Protein AF-A0A4V1BIR9-F1 (afdb_monomer_lite)

Secondary structure (DSSP, 8-state):
----PPPPPHHHHHHHHTT------PPPP---------------HHHHHHHHHHHHHHHHTTS-STT-HHHHIIIIIIHHHHHHHHTTSSS--EEEEES-SSS--SS-EEEEE-TTT-SSTTSSEEEEEEEETTTTEEEEEEEE--HHHHHHHHHHHHHHHHHHHHHHHHHHTTTS----B-SPP--S--SHHHHHHHHHEEEEEEEETT-GGGGGHHHHHHHHHHHHHHHH---

InterPro domains:
  IPR021961 Type IV methyl-directed restriction enzyme EcoKMcrB subunit, DNA-binding domain [PF12102] (55-232)

pLDDT: mean 86.64, std 20.66, range [27.34, 98.88]

Sequence (235 aa):
MVHRRAVPSRAEIQALRAGAAVRGLRARRDGGRAAGLTDAPILSPLAAALSLTARRYAFERQRPVTGSAFASFFRRDVAALARALTDRRPERLLVRASTGAPGWASIPWLACFAPHVTRSMRHGLYVVIFIDPVGERIVLSLQHGAADALTRHGATEGRRILRQTAAATRAALAGCGHGFSDAPIVLNSTAALPLGYEAGCALSRVWQADAPDLAGLEDALSRMLDLYRDLVGGG

Organism: NCBI:txid2560053

Foldseek 3Di:
DDPDDDQDDPVQLVCLVVQHFDDDDDDDDDDDDDDDPPPQDGADSLLLLLLNCLACVVVQLVDWPVPDPNQVCQFPVSQVVVCVLCVPPLFDWDWGWGLDPPGGDQKTKIWIDRVVQHDDLAAGWTWMWIHQNVQSKTKTFRFGRQNPLCVPPNQPVSLVVLLVQLVVLLVVCPPVPLPWDQDFDDSPDPDSRNSSRSSNGNTMDMDRSSDSCSSCVSVNSVSSVVSVCVVPPRD

Radius of gyration: 18.44 Å; chains: 1; bounding box: 56×42×43 Å

Structure (mmCIF, N/CA/C/O backbone):
data_AF-A0A4V1BIR9-F1
#
_entry.id   AF-A0A4V1BIR9-F1
#
loop_
_atom_site.group_PDB
_atom_site.id
_atom_site.type_symbol
_atom_site.label_atom_id
_atom_site.label_alt_id
_atom_site.label_comp_id
_atom_site.label_asym_id
_atom_site.label_entity_id
_atom_site.label_seq_id
_atom_site.pdbx_PDB_ins_code
_atom_site.Cartn_x
_atom_site.Cartn_y
_atom_site.Cartn_z
_atom_site.occupancy
_atom_site.B_iso_or_equiv
_atom_site.auth_seq_id
_atom_site.auth_comp_id
_atom_site.auth_asym_id
_atom_site.auth_atom_id
_atom_site.pdbx_PDB_model_num
ATOM 1 N N . MET A 1 1 ? -16.172 25.910 16.709 1.00 33.47 1 MET A N 1
ATOM 2 C CA . MET A 1 1 ? -17.107 24.801 16.998 1.00 33.47 1 MET A CA 1
ATOM 3 C C . MET A 1 1 ? -16.917 23.747 15.912 1.00 33.47 1 MET A C 1
ATOM 5 O O . MET A 1 1 ? -17.351 23.952 14.789 1.00 33.47 1 MET A O 1
ATOM 9 N N . VAL A 1 2 ? -16.135 22.698 16.184 1.00 31.12 2 VAL A N 1
ATOM 10 C CA . VAL A 1 2 ? -15.813 21.663 15.186 1.00 31.12 2 VAL A CA 1
ATOM 11 C C . VAL A 1 2 ? -17.056 20.799 14.994 1.00 31.12 2 VAL A C 1
ATOM 13 O O . VAL A 1 2 ? -17.426 20.045 15.893 1.00 31.12 2 VAL A O 1
ATOM 16 N N . HIS A 1 3 ? -17.728 20.933 13.851 1.00 27.34 3 HIS A N 1
ATOM 17 C CA . HIS A 1 3 ? -18.829 20.051 13.477 1.00 27.34 3 HIS A CA 1
ATOM 18 C C . HIS A 1 3 ? -18.298 18.615 13.362 1.00 27.34 3 HIS A C 1
ATOM 20 O O . HIS A 1 3 ? -17.716 18.231 12.350 1.00 27.34 3 HIS A O 1
ATOM 26 N N . ARG A 1 4 ? -18.476 17.807 14.416 1.00 39.88 4 ARG A N 1
ATOM 27 C CA . ARG A 1 4 ? -18.277 16.354 14.353 1.00 39.88 4 ARG A CA 1
ATOM 28 C C . ARG A 1 4 ? -19.242 15.801 13.301 1.00 39.88 4 ARG A C 1
ATOM 30 O O . ARG A 1 4 ? -20.445 15.735 13.547 1.00 39.88 4 ARG A O 1
ATOM 37 N N . ARG A 1 5 ? -18.716 15.419 12.131 1.00 34.81 5 ARG A N 1
ATOM 38 C CA . ARG A 1 5 ? -19.455 14.638 11.126 1.00 34.81 5 ARG A CA 1
ATOM 39 C C . ARG A 1 5 ? -19.985 13.365 11.798 1.00 34.81 5 ARG A C 1
ATOM 41 O O . ARG A 1 5 ? -19.260 12.694 12.533 1.00 34.81 5 ARG A O 1
ATOM 48 N N . ALA A 1 6 ? -21.265 13.076 11.576 1.00 37.97 6 ALA A N 1
ATOM 49 C CA . ALA A 1 6 ? -21.943 11.932 12.167 1.00 37.97 6 ALA A CA 1
ATOM 50 C C . ALA A 1 6 ? -21.274 10.617 11.739 1.00 37.97 6 ALA A C 1
ATOM 52 O O . ALA A 1 6 ? -20.921 10.413 10.579 1.00 37.97 6 ALA A O 1
ATOM 53 N N . VAL A 1 7 ? -21.099 9.740 12.720 1.00 42.78 7 VAL A N 1
ATOM 54 C CA . VAL A 1 7 ? -20.543 8.399 12.574 1.00 42.78 7 VAL A CA 1
ATOM 55 C C . VAL A 1 7 ? -21.489 7.527 11.732 1.00 42.78 7 VAL A C 1
ATOM 57 O O . VAL A 1 7 ? -22.654 7.409 12.110 1.00 42.78 7 VAL A O 1
ATOM 60 N N . PRO A 1 8 ? -21.004 6.857 10.667 1.00 44.00 8 PRO A N 1
ATOM 61 C CA . PRO A 1 8 ? -21.750 5.795 10.013 1.00 44.00 8 PRO A CA 1
ATOM 62 C C . PRO A 1 8 ? -22.113 4.691 11.017 1.00 44.00 8 PRO A C 1
ATOM 64 O O . PRO A 1 8 ? -21.258 4.174 11.747 1.00 44.00 8 PRO A O 1
ATOM 67 N N . SER A 1 9 ? -23.394 4.361 11.065 1.00 50.91 9 SER A N 1
ATOM 68 C CA . SER A 1 9 ? -24.026 3.379 11.933 1.00 50.91 9 SER A CA 1
ATOM 69 C C . SER A 1 9 ? -23.622 1.937 11.586 1.00 50.91 9 SER A C 1
ATOM 71 O O . SER A 1 9 ? -23.190 1.616 10.480 1.00 50.91 9 SER A O 1
ATOM 73 N N . ARG A 1 10 ? -23.822 1.015 12.536 1.00 50.72 10 ARG A N 1
ATOM 74 C CA . ARG A 1 10 ? -23.626 -0.439 12.356 1.00 50.72 10 ARG A CA 1
ATOM 75 C C . ARG A 1 10 ? -24.386 -1.003 11.139 1.00 50.72 10 ARG A C 1
ATOM 77 O O . ARG A 1 10 ? -23.933 -1.985 10.556 1.00 50.72 10 ARG A O 1
ATOM 84 N N . ALA A 1 11 ? -25.486 -0.358 10.745 1.00 48.28 11 ALA A N 1
ATOM 85 C CA . ALA A 1 11 ? -26.286 -0.716 9.578 1.00 48.28 11 ALA A CA 1
ATOM 86 C C . ALA A 1 11 ? -25.542 -0.480 8.249 1.00 48.28 11 ALA A C 1
ATOM 88 O O . ALA A 1 11 ? -25.674 -1.283 7.333 1.00 48.28 11 ALA A O 1
ATOM 89 N N . GLU A 1 12 ? -24.694 0.548 8.149 1.00 50.66 12 GLU A N 1
ATOM 90 C CA . GLU A 1 12 ? -23.907 0.816 6.931 1.00 50.66 12 GLU A CA 1
ATOM 91 C C . GLU A 1 12 ? -22.791 -0.221 6.733 1.00 50.66 12 GLU A C 1
ATOM 93 O O . GLU A 1 12 ? -22.533 -0.654 5.611 1.00 50.66 12 GLU A O 1
ATOM 98 N N . ILE A 1 13 ? -22.189 -0.709 7.825 1.00 49.97 13 ILE A N 1
ATOM 99 C CA . ILE A 1 13 ? -21.237 -1.836 7.782 1.00 49.97 13 ILE A CA 1
ATOM 100 C C . ILE A 1 13 ? -21.944 -3.121 7.320 1.00 49.97 13 ILE A C 1
ATOM 102 O O . ILE A 1 13 ? -21.376 -3.911 6.568 1.00 49.97 13 ILE A O 1
ATOM 106 N N . GLN A 1 14 ? -23.187 -3.340 7.755 1.00 50.12 14 GLN A N 1
ATOM 107 C CA . GLN A 1 14 ? -23.985 -4.496 7.340 1.00 50.12 14 GLN A CA 1
ATOM 108 C C . GLN A 1 14 ? -24.446 -4.399 5.878 1.00 50.12 14 GLN A C 1
ATOM 110 O O . GLN A 1 14 ? -24.426 -5.409 5.182 1.00 50.12 14 GLN A O 1
ATOM 115 N N . ALA A 1 15 ? -24.782 -3.204 5.385 1.00 50.44 15 ALA A N 1
ATOM 116 C CA . ALA A 1 15 ? -25.167 -2.987 3.990 1.00 50.44 15 ALA A CA 1
ATOM 117 C C . ALA A 1 15 ? -24.024 -3.310 3.010 1.00 50.44 15 ALA A C 1
ATOM 119 O O . ALA A 1 15 ? -24.249 -3.989 2.009 1.00 50.44 15 ALA A O 1
ATOM 120 N N . LEU A 1 16 ? -22.787 -2.916 3.344 1.00 50.38 16 LEU A N 1
ATOM 121 C CA . LEU A 1 16 ? -21.591 -3.269 2.566 1.00 50.38 16 LEU A CA 1
ATOM 122 C C . LEU A 1 16 ? -21.330 -4.783 2.541 1.00 50.38 16 LEU A C 1
ATOM 124 O O . LEU A 1 16 ? -20.911 -5.317 1.518 1.00 50.38 16 LEU A O 1
ATOM 128 N N . ARG A 1 17 ? -21.614 -5.492 3.641 1.00 48.06 17 ARG A N 1
ATOM 129 C CA . ARG A 1 17 ? -21.506 -6.962 3.705 1.00 48.06 17 ARG A CA 1
ATOM 130 C C . ARG A 1 17 ? -22.550 -7.686 2.857 1.00 48.06 17 ARG A C 1
ATOM 132 O O . ARG A 1 17 ? -22.290 -8.798 2.418 1.00 48.06 17 ARG A O 1
ATOM 139 N N . ALA A 1 18 ? -23.712 -7.074 2.644 1.00 41.38 18 ALA A N 1
ATOM 140 C CA . ALA A 1 18 ? -24.818 -7.661 1.893 1.00 41.38 18 ALA A CA 1
ATOM 141 C C . ALA A 1 18 ? -24.747 -7.400 0.375 1.00 41.38 18 ALA A C 1
ATOM 143 O O . ALA A 1 18 ? -25.639 -7.830 -0.349 1.00 41.38 18 ALA A O 1
ATOM 144 N N . GLY A 1 19 ? -23.729 -6.677 -0.115 1.00 35.75 19 GLY A N 1
ATOM 145 C CA . GLY A 1 19 ? -23.620 -6.317 -1.535 1.00 35.75 19 GLY A CA 1
ATOM 146 C C . GLY A 1 19 ? -24.683 -5.315 -2.008 1.00 35.75 19 GLY A C 1
ATOM 147 O O . GLY A 1 19 ? -24.906 -5.178 -3.208 1.00 35.75 19 GLY A O 1
ATOM 148 N N . ALA A 1 20 ? -25.351 -4.614 -1.088 1.00 41.34 20 ALA A N 1
ATOM 149 C CA . ALA A 1 20 ? -26.364 -3.622 -1.431 1.00 41.34 20 ALA A CA 1
ATOM 150 C C . ALA A 1 20 ? -25.713 -2.303 -1.887 1.00 41.34 20 ALA A C 1
ATOM 152 O O . ALA A 1 20 ? -24.731 -1.850 -1.295 1.00 41.34 20 ALA A O 1
ATOM 153 N N . ALA A 1 21 ? -26.286 -1.657 -2.909 1.00 39.41 21 ALA A N 1
ATOM 154 C CA . ALA A 1 21 ? -25.848 -0.341 -3.372 1.00 39.41 21 ALA A CA 1
ATOM 155 C C . ALA A 1 21 ? -25.889 0.681 -2.220 1.00 39.41 21 ALA A C 1
ATOM 157 O O . ALA A 1 21 ? -26.956 1.010 -1.696 1.00 39.41 21 ALA A O 1
ATOM 158 N N . VAL A 1 22 ? -24.725 1.199 -1.822 1.00 48.03 22 VAL A N 1
ATOM 159 C CA . VAL A 1 22 ? -24.625 2.230 -0.783 1.00 48.03 22 VAL A CA 1
ATOM 160 C C . VAL A 1 22 ? -25.001 3.575 -1.403 1.00 48.03 22 VAL A C 1
ATOM 162 O O . VAL A 1 22 ? -24.188 4.219 -2.063 1.00 48.03 22 VAL A O 1
ATOM 165 N N . ARG A 1 23 ? -26.255 4.009 -1.219 1.00 42.97 23 ARG A N 1
ATOM 166 C CA . ARG A 1 23 ? -26.675 5.374 -1.577 1.00 42.97 23 ARG A CA 1
ATOM 167 C C . ARG A 1 23 ? -26.002 6.382 -0.640 1.00 42.97 23 ARG A C 1
ATOM 169 O O . ARG A 1 23 ? -25.949 6.168 0.566 1.00 42.97 23 ARG A O 1
ATOM 176 N N . GLY A 1 24 ? -25.489 7.459 -1.236 1.00 46.69 24 GLY A N 1
ATOM 177 C CA . GLY A 1 24 ? -24.509 8.373 -0.652 1.00 46.69 24 GLY A CA 1
ATOM 178 C C . GLY A 1 24 ? -24.840 8.966 0.720 1.00 46.69 24 GLY A C 1
ATOM 179 O O . GLY A 1 24 ? -25.998 9.109 1.117 1.00 46.69 24 GLY A O 1
ATOM 180 N N . LEU A 1 25 ? -23.770 9.367 1.414 1.00 44.38 25 LEU A N 1
ATOM 181 C CA . LEU A 1 25 ? -23.817 10.118 2.664 1.00 44.38 25 LEU A CA 1
ATOM 182 C C . LEU A 1 25 ? -24.607 11.416 2.467 1.00 44.38 25 LEU A C 1
ATOM 184 O O . LEU A 1 25 ? -24.095 12.384 1.909 1.00 44.38 25 LEU A O 1
ATOM 188 N N . ARG A 1 26 ? -25.850 11.459 2.949 1.00 39.69 26 ARG A N 1
ATOM 189 C CA . ARG A 1 26 ? -26.615 12.705 3.038 1.00 39.69 26 ARG A CA 1
ATOM 190 C C . ARG A 1 26 ? -26.474 13.303 4.431 1.00 39.69 26 ARG A C 1
ATOM 192 O O . ARG A 1 26 ? -26.867 12.691 5.421 1.00 39.69 26 ARG A O 1
ATOM 199 N N . ALA A 1 27 ? -25.969 14.533 4.486 1.00 37.19 27 ALA A N 1
ATOM 200 C CA . ALA A 1 27 ? -26.255 15.441 5.589 1.00 37.19 27 ALA A CA 1
ATOM 201 C C . ALA A 1 27 ? -27.775 15.690 5.647 1.00 37.19 27 ALA A C 1
ATOM 203 O O . ALA A 1 27 ? -28.445 15.738 4.610 1.00 37.19 27 ALA A O 1
ATOM 204 N N . ARG A 1 28 ? -28.340 15.791 6.855 1.00 36.31 28 ARG A N 1
ATOM 205 C CA . ARG A 1 28 ? -29.765 16.102 7.027 1.00 36.31 28 ARG A CA 1
ATOM 206 C C . ARG A 1 28 ? -30.088 17.505 6.489 1.00 36.31 28 ARG A C 1
ATOM 208 O O . ARG A 1 28 ? -29.257 18.401 6.534 1.00 36.31 28 ARG A O 1
ATOM 215 N N . ARG A 1 29 ? -31.316 17.5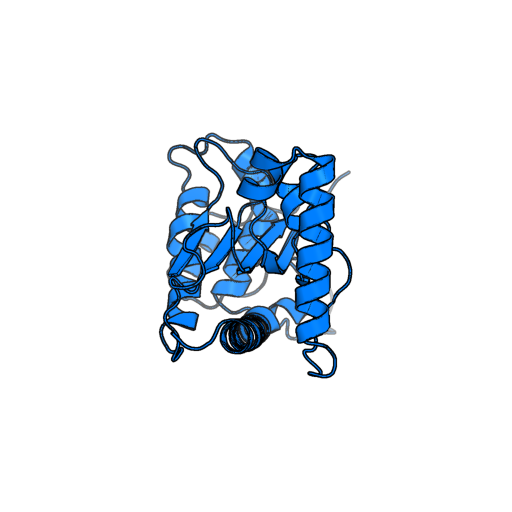89 5.967 1.00 47.84 29 ARG A N 1
ATOM 216 C CA . ARG A 1 29 ? -31.981 18.659 5.209 1.00 47.84 29 ARG A CA 1
ATOM 217 C C . ARG A 1 29 ? -32.027 20.006 5.931 1.00 47.84 29 ARG A C 1
ATOM 219 O O . ARG A 1 29 ? -32.396 20.011 7.095 1.00 47.84 29 ARG A O 1
ATOM 226 N N . ASP A 1 30 ? -31.893 21.076 5.151 1.00 37.31 30 ASP A N 1
ATOM 227 C CA . ASP A 1 30 ? -32.749 22.262 5.246 1.00 37.31 30 ASP A CA 1
ATOM 228 C C . ASP A 1 30 ? -33.252 22.625 3.842 1.00 37.31 30 ASP A C 1
ATOM 230 O O . ASP A 1 30 ? -32.584 22.378 2.835 1.00 37.31 30 ASP A O 1
ATOM 234 N N . GLY A 1 31 ? -34.507 23.067 3.773 1.00 43.94 31 GLY A N 1
ATOM 235 C CA . GLY A 1 31 ? -35.264 23.245 2.539 1.00 43.94 31 GLY A CA 1
ATOM 236 C C . GLY A 1 31 ? -34.743 24.381 1.659 1.00 43.94 31 GLY A C 1
ATOM 237 O O . GLY A 1 31 ? -34.452 25.472 2.132 1.00 43.94 31 GLY A O 1
ATOM 238 N N . GLY A 1 32 ? -34.692 24.129 0.353 1.00 33.75 32 GLY A N 1
ATOM 239 C CA . GLY A 1 32 ? -34.374 25.132 -0.658 1.00 33.75 32 GLY A CA 1
ATOM 240 C C . GLY A 1 32 ? -34.105 24.470 -2.005 1.00 33.75 32 GLY A C 1
ATOM 241 O O . GLY A 1 32 ? -33.167 23.696 -2.125 1.00 33.75 32 GLY A O 1
ATOM 242 N N . ARG A 1 33 ? -34.997 24.726 -2.970 1.00 35.09 33 ARG A N 1
ATOM 243 C CA . ARG A 1 33 ? -34.955 24.429 -4.418 1.00 35.09 33 ARG A CA 1
ATOM 244 C C . ARG A 1 33 ? -33.771 23.600 -4.954 1.00 35.09 33 ARG A C 1
ATOM 246 O O . ARG A 1 33 ? -32.625 24.031 -4.949 1.00 35.09 33 ARG A O 1
ATOM 253 N N . ALA A 1 34 ? -34.114 22.460 -5.555 1.00 41.66 34 ALA A N 1
ATOM 254 C CA . ALA A 1 34 ? -33.218 21.614 -6.331 1.00 41.66 34 ALA A CA 1
ATOM 255 C C . ALA A 1 34 ? -32.626 22.364 -7.540 1.00 41.66 34 ALA A C 1
ATOM 257 O O . ALA A 1 34 ? -33.309 22.592 -8.536 1.00 41.66 34 ALA A O 1
ATOM 258 N N . ALA A 1 35 ? -31.341 22.691 -7.451 1.00 38.25 35 ALA A N 1
ATOM 259 C CA . ALA A 1 35 ? -30.470 22.967 -8.583 1.00 38.25 35 ALA A CA 1
ATOM 260 C C . ALA A 1 35 ? -29.166 22.193 -8.340 1.00 38.25 35 ALA A C 1
ATOM 262 O O . ALA A 1 35 ? -28.459 22.462 -7.373 1.00 38.25 35 ALA A O 1
ATOM 263 N N . GLY A 1 36 ? -28.895 21.190 -9.181 1.00 39.59 36 GLY A N 1
ATOM 264 C CA . GLY A 1 36 ? -27.664 20.393 -9.141 1.00 39.59 36 GLY A CA 1
ATOM 265 C C . GLY A 1 36 ? -27.776 19.060 -8.395 1.00 39.59 36 GLY A C 1
ATOM 266 O O . GLY A 1 36 ? -27.132 18.863 -7.369 1.00 39.59 36 GLY A O 1
ATOM 267 N N . LEU A 1 37 ? -28.546 18.105 -8.929 1.00 41.16 37 LEU A N 1
ATOM 268 C CA . LEU A 1 37 ? -28.267 16.684 -8.689 1.00 41.16 37 LEU A CA 1
ATOM 269 C C . LEU A 1 37 ? -27.034 16.323 -9.525 1.00 41.16 37 LEU A C 1
ATOM 271 O O . LEU A 1 37 ? -27.153 15.808 -10.630 1.00 41.16 37 LEU A O 1
ATOM 275 N N . THR A 1 38 ? -25.843 16.670 -9.046 1.00 46.19 38 THR A N 1
ATOM 276 C CA . THR A 1 38 ? -24.619 16.051 -9.548 1.00 46.19 38 THR A CA 1
ATOM 277 C C . THR A 1 38 ? -24.663 14.581 -9.138 1.00 46.19 38 THR A C 1
ATOM 279 O O . THR A 1 38 ? -24.691 14.268 -7.946 1.00 46.19 38 THR A O 1
ATOM 282 N N . ASP A 1 39 ? -24.733 13.679 -10.119 1.00 52.31 39 ASP A N 1
ATOM 283 C CA . ASP A 1 39 ? -24.634 12.234 -9.909 1.00 52.31 39 ASP A CA 1
ATOM 284 C C . ASP A 1 39 ? -23.277 11.922 -9.272 1.00 52.31 39 ASP A C 1
ATOM 286 O O . ASP A 1 39 ? -22.247 11.840 -9.942 1.00 52.31 39 ASP A O 1
ATOM 290 N N . ALA A 1 40 ? -23.253 11.800 -7.944 1.00 57.75 40 ALA A N 1
ATOM 291 C CA . ALA A 1 40 ? -22.070 11.327 -7.248 1.00 57.75 40 ALA A CA 1
ATOM 292 C C . ALA A 1 40 ? -21.778 9.898 -7.738 1.00 57.75 40 ALA A C 1
ATOM 294 O O . ALA A 1 40 ? -22.681 9.054 -7.694 1.00 57.75 40 ALA A O 1
ATOM 295 N N . PRO A 1 41 ? -20.552 9.608 -8.204 1.00 66.12 41 PRO A N 1
ATOM 296 C CA . PRO A 1 41 ? -20.235 8.303 -8.757 1.00 66.12 41 PRO A CA 1
ATOM 297 C C . PRO A 1 41 ? -20.454 7.211 -7.704 1.00 66.12 41 PRO A C 1
ATOM 299 O O . PRO A 1 41 ? -20.076 7.352 -6.537 1.00 66.12 41 PRO A O 1
ATOM 302 N N . ILE A 1 42 ? -21.097 6.118 -8.117 1.00 81.62 42 ILE A N 1
ATOM 303 C CA . ILE A 1 42 ? -21.344 4.966 -7.250 1.00 81.62 42 ILE A CA 1
ATOM 304 C C . ILE A 1 42 ? -20.006 4.258 -7.037 1.00 81.62 42 ILE A C 1
ATOM 306 O O . ILE A 1 42 ? -19.424 3.718 -7.975 1.00 81.62 42 ILE A O 1
ATOM 310 N N . LEU A 1 43 ? -19.512 4.270 -5.798 1.00 89.31 43 LEU A N 1
ATOM 311 C CA . LEU A 1 43 ? -18.295 3.549 -5.439 1.00 89.31 43 LEU A CA 1
ATOM 312 C C . LEU A 1 43 ? -18.523 2.039 -5.540 1.00 89.31 43 LEU A C 1
ATOM 314 O O . LEU A 1 43 ? -19.561 1.526 -5.110 1.00 89.31 43 LEU A O 1
ATOM 318 N N . SER A 1 44 ? -17.512 1.323 -6.029 1.00 93.38 44 SER A N 1
ATOM 319 C CA . SER A 1 44 ? -17.476 -0.132 -5.925 1.00 93.38 44 SER A CA 1
ATOM 320 C C . SER A 1 44 ? -17.474 -0.580 -4.453 1.00 93.38 44 SER A C 1
ATOM 322 O O . SER A 1 44 ? -17.106 0.203 -3.564 1.00 93.38 44 SER A O 1
ATOM 324 N N . PRO A 1 45 ? -17.823 -1.845 -4.151 1.00 95.25 45 PRO A N 1
ATOM 325 C CA . PRO A 1 45 ? -17.767 -2.354 -2.784 1.00 95.25 45 PRO A CA 1
ATOM 326 C C . PRO A 1 45 ? -16.385 -2.202 -2.131 1.00 95.25 45 PRO A C 1
ATOM 328 O O . PRO A 1 45 ? -16.306 -1.808 -0.965 1.00 95.25 45 PRO A O 1
ATOM 331 N N . LEU A 1 46 ? -15.290 -2.458 -2.866 1.00 96.62 46 LEU A N 1
ATOM 332 C CA . LEU A 1 46 ? -13.933 -2.292 -2.337 1.00 96.62 46 LEU A CA 1
ATOM 333 C C . LEU A 1 46 ? -13.620 -0.817 -2.066 1.00 96.62 46 LEU A C 1
ATOM 335 O O . LEU A 1 46 ? -13.163 -0.482 -0.972 1.00 96.62 46 LEU A O 1
ATOM 339 N N . ALA A 1 47 ? -13.903 0.070 -3.023 1.00 97.12 47 ALA A N 1
ATOM 340 C CA . ALA A 1 47 ? -13.669 1.504 -2.875 1.00 97.12 47 ALA A CA 1
ATOM 341 C C . ALA A 1 47 ? -14.457 2.089 -1.688 1.00 97.12 47 ALA A C 1
ATOM 343 O O . ALA A 1 47 ? -13.897 2.806 -0.853 1.00 97.12 47 ALA A O 1
ATOM 344 N N . ALA A 1 48 ? -15.730 1.714 -1.543 1.00 96.31 48 ALA A N 1
ATOM 345 C CA . ALA A 1 48 ? -16.568 2.123 -0.421 1.00 96.31 48 ALA A CA 1
ATOM 346 C C . ALA A 1 48 ? -16.028 1.609 0.928 1.00 96.31 48 ALA A C 1
ATOM 348 O O . ALA A 1 48 ? -15.999 2.349 1.915 1.00 96.31 48 ALA A O 1
ATOM 349 N N . ALA A 1 49 ? -15.546 0.364 0.976 1.00 97.88 49 ALA A N 1
ATOM 350 C CA . ALA A 1 49 ? -14.971 -0.229 2.179 1.00 97.88 49 ALA A CA 1
ATOM 351 C C . ALA A 1 49 ? -13.634 0.417 2.594 1.00 97.88 49 ALA A C 1
ATOM 353 O O . ALA A 1 49 ? -13.387 0.633 3.786 1.00 97.88 49 ALA A O 1
ATOM 354 N N . LEU A 1 50 ? -12.786 0.778 1.627 1.00 98.31 50 LEU A N 1
ATOM 355 C CA . LEU A 1 50 ? -11.541 1.510 1.869 1.00 98.31 50 LEU A CA 1
ATOM 356 C C . LEU A 1 50 ? -11.824 2.946 2.335 1.00 98.31 50 LEU A C 1
ATOM 358 O O . LEU A 1 50 ? -11.238 3.382 3.325 1.00 98.31 50 LEU A O 1
ATOM 362 N N . SER A 1 51 ? -12.788 3.637 1.711 1.00 97.88 51 SER A N 1
ATOM 363 C CA . SER A 1 51 ? -13.261 4.964 2.144 1.00 97.88 51 SER A CA 1
ATOM 364 C C . SER A 1 51 ? -13.787 4.946 3.578 1.00 97.88 51 SER A C 1
ATOM 366 O O . SER A 1 51 ? -13.441 5.799 4.401 1.00 97.88 51 SER A O 1
ATOM 368 N N . LEU A 1 52 ? -14.612 3.951 3.914 1.00 97.25 52 LEU A N 1
ATOM 369 C CA . LEU A 1 52 ? -15.090 3.762 5.279 1.00 97.25 52 LEU A CA 1
ATOM 370 C C . LEU A 1 52 ? -13.921 3.527 6.238 1.00 97.25 52 LEU A C 1
ATOM 372 O O . LEU A 1 52 ? -13.912 4.076 7.339 1.00 97.25 52 LEU A O 1
ATOM 376 N N . THR A 1 53 ? -12.934 2.732 5.822 1.00 98.00 53 THR A N 1
ATOM 377 C CA . THR A 1 53 ? -11.772 2.445 6.659 1.00 98.00 53 THR A CA 1
ATOM 378 C C . THR A 1 53 ? -10.989 3.721 6.955 1.00 98.00 53 THR A C 1
ATOM 380 O O . THR A 1 53 ? -10.781 4.028 8.127 1.00 98.00 53 THR A O 1
ATOM 383 N N . ALA A 1 54 ? -10.626 4.498 5.931 1.00 98.19 54 ALA A N 1
ATOM 384 C CA . ALA A 1 54 ? -9.878 5.747 6.076 1.00 98.19 54 ALA A CA 1
ATOM 385 C C . ALA A 1 54 ? -10.531 6.730 7.055 1.00 98.19 54 ALA A C 1
ATOM 387 O O . ALA A 1 54 ? -9.861 7.229 7.956 1.00 98.19 54 ALA A O 1
ATOM 388 N N . ARG A 1 55 ? -11.853 6.908 6.967 1.00 97.31 55 ARG A N 1
ATOM 389 C CA . ARG A 1 55 ? -12.605 7.853 7.812 1.00 97.31 55 ARG A CA 1
ATOM 390 C C . ARG A 1 55 ? -12.854 7.376 9.242 1.00 97.31 55 ARG A C 1
ATOM 392 O O . ARG A 1 55 ? -13.190 8.165 10.121 1.00 97.31 55 ARG A O 1
ATOM 399 N N . ARG A 1 56 ? -12.780 6.067 9.500 1.00 96.62 56 ARG A N 1
ATOM 400 C CA . ARG A 1 56 ? -13.166 5.489 10.805 1.00 96.62 56 ARG A CA 1
ATOM 401 C C . ARG A 1 56 ? -11.988 4.960 11.599 1.00 96.62 56 ARG A C 1
ATOM 403 O O . ARG A 1 56 ? -12.076 4.893 12.823 1.00 96.62 56 ARG A O 1
ATOM 410 N N . TYR A 1 57 ? -10.879 4.630 10.946 1.00 97.69 57 TYR A N 1
ATOM 411 C CA . TYR A 1 57 ? -9.758 3.956 11.589 1.00 97.69 57 TYR A CA 1
ATOM 412 C C . TYR A 1 57 ? -9.170 4.752 12.761 1.00 97.69 57 TYR A C 1
ATOM 414 O O . TYR A 1 57 ? -8.911 4.174 13.815 1.00 97.69 57 TYR A O 1
ATOM 422 N N . ALA A 1 58 ? -9.023 6.076 12.632 1.00 96.81 58 ALA A N 1
ATOM 423 C CA . ALA A 1 58 ? -8.504 6.929 13.706 1.00 96.81 58 ALA A CA 1
ATOM 424 C C . ALA A 1 58 ? -9.374 6.910 14.978 1.00 96.81 58 ALA A C 1
ATOM 426 O O . ALA A 1 58 ? -8.850 7.040 16.086 1.00 96.81 58 ALA A O 1
ATOM 427 N N . PHE A 1 59 ? -10.686 6.717 14.827 1.00 96.69 59 PHE A N 1
ATOM 428 C CA . PHE A 1 59 ? -11.625 6.572 15.936 1.00 96.69 59 PHE A CA 1
ATOM 429 C C . PHE A 1 59 ? -11.634 5.141 16.487 1.00 96.69 59 PHE A C 1
ATOM 431 O O . PHE A 1 59 ? -11.530 4.938 17.693 1.00 96.69 59 PHE A O 1
ATOM 438 N N . GLU A 1 60 ? -11.709 4.136 15.613 1.00 97.25 60 GLU A N 1
ATOM 439 C CA . GLU A 1 60 ? -11.787 2.730 16.026 1.00 97.25 60 GLU A CA 1
ATOM 440 C C . GLU A 1 60 ? -10.501 2.254 16.721 1.00 97.25 60 GLU A C 1
ATOM 442 O O . GLU A 1 60 ? -10.570 1.463 17.663 1.00 97.25 60 GLU A O 1
ATOM 447 N N . ARG A 1 61 ? -9.334 2.797 16.343 1.00 95.88 61 ARG A N 1
ATOM 448 C CA . ARG A 1 61 ? -8.045 2.447 16.963 1.00 95.88 61 ARG A CA 1
ATOM 449 C C . ARG A 1 61 ? -7.854 2.961 18.395 1.00 95.88 61 ARG A C 1
ATOM 451 O O . ARG A 1 61 ? -6.868 2.604 19.030 1.00 95.88 61 ARG A O 1
ATOM 458 N N . GLN A 1 62 ? -8.766 3.795 18.902 1.00 95.44 62 GLN A N 1
ATOM 459 C CA . GLN A 1 62 ? -8.768 4.250 20.303 1.00 95.44 62 GLN A CA 1
ATOM 460 C C . GLN A 1 62 ? -9.314 3.178 21.259 1.00 95.44 62 GLN A C 1
ATOM 462 O O . GLN A 1 62 ? -9.247 3.332 22.475 1.00 95.44 62 GLN A O 1
ATOM 467 N N . ARG A 1 63 ? -9.868 2.090 20.715 1.00 94.56 63 ARG A N 1
ATOM 468 C CA . ARG A 1 63 ? -10.420 0.954 21.458 1.00 94.56 63 ARG A CA 1
ATOM 469 C C . ARG A 1 63 ? -9.493 -0.261 21.349 1.00 94.56 63 ARG A C 1
ATOM 471 O O . ARG A 1 63 ? -8.696 -0.329 20.410 1.00 94.56 63 ARG A O 1
ATOM 478 N N . PRO A 1 64 ? -9.615 -1.262 22.239 1.00 94.88 64 PRO A N 1
ATOM 479 C CA . PRO A 1 64 ? -8.878 -2.514 22.102 1.00 94.88 64 PRO A CA 1
ATOM 480 C C . PRO A 1 64 ? -9.078 -3.161 20.723 1.00 94.88 64 PRO A C 1
ATOM 482 O O . PRO A 1 64 ? -10.192 -3.223 20.203 1.00 94.88 64 PRO A O 1
ATOM 485 N N . VAL A 1 65 ? -7.989 -3.649 20.120 1.00 94.38 65 VAL A N 1
ATOM 486 C CA . VAL A 1 65 ? -8.055 -4.359 18.828 1.00 94.38 65 VAL A CA 1
ATOM 487 C C . VAL A 1 65 ? -8.642 -5.766 18.982 1.00 94.38 65 VAL A C 1
ATOM 489 O O . VAL A 1 65 ? -9.296 -6.272 18.068 1.00 94.38 65 VAL A O 1
ATOM 492 N N . THR A 1 66 ? -8.436 -6.397 20.141 1.00 93.50 66 THR A N 1
ATOM 493 C CA . THR A 1 66 ? -8.968 -7.723 20.468 1.00 93.50 66 THR A CA 1
ATOM 494 C C . THR A 1 66 ? -10.492 -7.702 20.424 1.00 93.50 66 THR A C 1
ATOM 496 O O . THR A 1 66 ? -11.124 -6.869 21.064 1.00 93.50 66 THR A O 1
ATOM 499 N N . GLY A 1 67 ? -11.089 -8.598 19.636 1.00 91.50 67 GLY A N 1
ATOM 500 C CA . GLY A 1 67 ? -12.543 -8.653 19.451 1.00 91.50 67 GLY A CA 1
ATOM 501 C C . GLY A 1 67 ? -13.134 -7.507 18.615 1.00 91.50 67 GLY A C 1
ATOM 502 O O . GLY A 1 67 ? -14.352 -7.441 18.461 1.00 91.50 67 GLY A O 1
ATOM 503 N N . SER A 1 68 ? -12.318 -6.615 18.038 1.00 95.50 68 SER A N 1
ATOM 504 C CA . SER A 1 68 ? -12.830 -5.503 17.232 1.00 95.50 68 SER A CA 1
ATOM 505 C C . SER A 1 68 ? -13.499 -6.001 15.946 1.00 95.50 68 SER A C 1
ATOM 507 O O . SER A 1 68 ? -12.866 -6.592 15.059 1.00 95.50 68 SER A O 1
ATOM 509 N N . ALA A 1 69 ? -14.794 -5.702 15.811 1.00 96.06 69 ALA A N 1
ATOM 510 C CA . ALA A 1 69 ? -15.556 -5.970 14.595 1.00 96.06 69 ALA A CA 1
ATOM 511 C C . ALA A 1 69 ? -14.996 -5.197 13.391 1.00 96.06 69 ALA A C 1
ATOM 513 O O . ALA A 1 69 ? -14.983 -5.724 12.282 1.00 96.06 69 ALA A O 1
ATOM 514 N N . PHE A 1 70 ? -14.483 -3.983 13.615 1.00 96.25 70 PHE A N 1
ATOM 515 C CA . PHE A 1 70 ? -13.880 -3.156 12.573 1.00 96.25 70 PHE A CA 1
ATOM 516 C C . PHE A 1 70 ? -12.531 -3.715 12.102 1.00 96.25 70 PHE A C 1
ATOM 518 O O . PHE A 1 70 ? -12.290 -3.816 10.900 1.00 96.25 70 PHE A O 1
ATOM 525 N N . ALA A 1 71 ? -11.678 -4.171 13.030 1.00 96.56 71 ALA A N 1
ATOM 526 C CA . ALA A 1 71 ? -10.446 -4.871 12.661 1.00 96.56 71 ALA A CA 1
ATOM 527 C C . ALA A 1 71 ? -10.750 -6.143 11.856 1.00 96.56 71 ALA A C 1
ATOM 529 O O . ALA A 1 71 ? -10.090 -6.418 10.856 1.00 96.56 71 ALA A O 1
ATOM 530 N N . SER A 1 72 ? -11.763 -6.905 12.277 1.00 96.25 72 SER A N 1
ATOM 531 C CA . SER A 1 72 ? -12.187 -8.129 11.589 1.00 96.25 72 SER A CA 1
ATOM 532 C C . SER A 1 72 ? -12.738 -7.840 10.194 1.00 96.25 72 SER A C 1
ATOM 534 O O . SER A 1 72 ? -12.360 -8.529 9.251 1.00 96.25 72 SER A O 1
ATOM 536 N N . PHE A 1 73 ? -13.558 -6.795 10.053 1.00 97.44 73 PHE A N 1
ATOM 537 C CA . PHE A 1 73 ? -14.052 -6.303 8.767 1.00 97.44 73 PHE A CA 1
ATOM 538 C C . PHE A 1 73 ? -12.899 -5.998 7.808 1.00 97.44 73 PHE A C 1
ATOM 540 O O . PHE A 1 73 ? -12.855 -6.541 6.709 1.00 97.44 73 PHE A O 1
ATOM 547 N N . PHE A 1 74 ? -11.907 -5.215 8.238 1.00 97.50 74 PHE A N 1
ATOM 548 C CA . PHE A 1 74 ? -10.780 -4.883 7.367 1.00 97.50 74 PHE A CA 1
ATOM 549 C C . PHE A 1 74 ? -9.927 -6.112 7.014 1.00 97.50 74 PHE A C 1
ATOM 551 O O . PHE A 1 74 ? -9.575 -6.336 5.860 1.00 97.50 74 PHE A O 1
ATOM 558 N N . ARG A 1 75 ? -9.616 -6.962 7.997 1.00 97.38 75 ARG A N 1
ATOM 559 C CA . ARG A 1 75 ? -8.752 -8.138 7.788 1.00 97.38 75 ARG A CA 1
ATOM 560 C C . ARG A 1 75 ? -9.403 -9.232 6.941 1.00 97.38 75 ARG A C 1
ATOM 562 O O . ARG A 1 75 ? -8.684 -10.003 6.311 1.00 97.38 75 ARG A O 1
ATOM 569 N N . ARG A 1 76 ? -10.734 -9.352 6.971 1.00 96.50 76 ARG A N 1
ATOM 570 C CA . ARG A 1 76 ? -11.471 -10.449 6.326 1.00 96.50 76 ARG A CA 1
ATOM 571 C C . ARG A 1 76 ? -12.289 -9.972 5.138 1.00 96.50 76 ARG A C 1
ATOM 573 O O . ARG A 1 76 ? -12.042 -10.442 4.032 1.00 96.50 76 ARG A O 1
ATOM 580 N N . ASP A 1 77 ? -13.210 -9.045 5.372 1.00 97.00 77 ASP A N 1
ATOM 581 C CA . ASP A 1 77 ? -14.212 -8.626 4.391 1.00 97.00 77 ASP A CA 1
ATOM 582 C C . ASP A 1 77 ? -13.545 -7.786 3.287 1.00 97.00 77 ASP A C 1
ATOM 584 O O . ASP A 1 77 ? -13.656 -8.114 2.109 1.00 97.00 77 ASP A O 1
ATOM 588 N N . VAL A 1 78 ? -12.731 -6.786 3.652 1.00 97.69 78 VAL A N 1
ATOM 589 C CA . VAL A 1 78 ? -11.982 -5.969 2.671 1.00 97.69 78 VAL A CA 1
ATOM 590 C C . VAL A 1 78 ? -10.969 -6.814 1.893 1.00 97.69 78 VAL A C 1
ATOM 592 O O . VAL A 1 78 ? -10.853 -6.689 0.675 1.00 97.69 78 VAL A O 1
ATOM 595 N N . ALA A 1 79 ? -10.284 -7.742 2.567 1.00 97.38 79 ALA A N 1
ATOM 596 C CA . ALA A 1 79 ? -9.404 -8.702 1.900 1.00 97.38 79 ALA A CA 1
ATOM 597 C C . ALA A 1 79 ? -10.157 -9.654 0.954 1.00 97.38 79 ALA A C 1
ATOM 599 O O . ALA A 1 79 ? -9.599 -10.080 -0.051 1.00 97.38 79 ALA A O 1
ATOM 600 N N . ALA A 1 80 ? -11.398 -10.041 1.264 1.00 97.75 80 ALA A N 1
ATOM 601 C CA . ALA A 1 80 ? -12.216 -10.874 0.383 1.00 97.75 80 ALA A CA 1
ATOM 602 C C . ALA A 1 80 ? -12.646 -10.115 -0.880 1.00 97.75 80 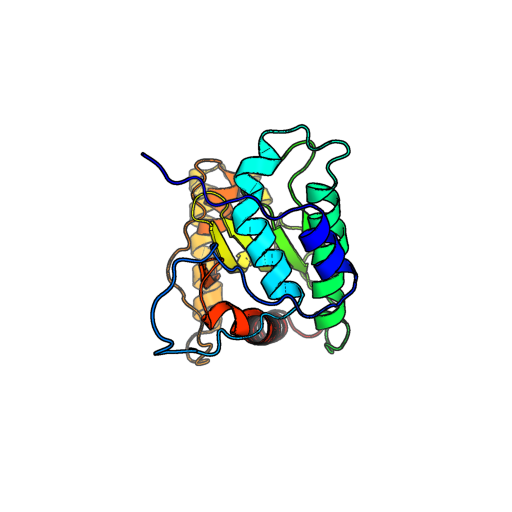ALA A C 1
ATOM 604 O O . ALA A 1 80 ? -12.530 -10.664 -1.970 1.00 97.75 80 ALA A O 1
ATOM 605 N N . LEU A 1 81 ? -13.040 -8.844 -0.746 1.00 97.44 81 LEU A N 1
ATOM 606 C CA . LEU A 1 81 ? -13.365 -7.985 -1.890 1.00 97.44 81 LEU A CA 1
ATOM 607 C C . LEU A 1 81 ? -12.180 -7.859 -2.857 1.00 97.44 81 LEU A C 1
ATOM 609 O O . LEU A 1 81 ? -12.338 -8.037 -4.059 1.00 97.44 81 LEU A O 1
ATOM 613 N N . ALA A 1 82 ? -10.973 -7.636 -2.333 1.00 97.19 82 ALA A N 1
ATOM 614 C CA . ALA A 1 82 ? -9.767 -7.567 -3.156 1.00 97.19 82 ALA A CA 1
ATOM 615 C C . ALA A 1 82 ? -9.367 -8.920 -3.779 1.00 97.19 82 ALA A C 1
ATOM 617 O O . ALA A 1 82 ? -8.864 -8.954 -4.901 1.00 97.19 82 ALA A O 1
ATOM 618 N N . ARG A 1 83 ? -9.614 -10.045 -3.090 1.00 97.62 83 ARG A N 1
ATOM 619 C CA . ARG A 1 83 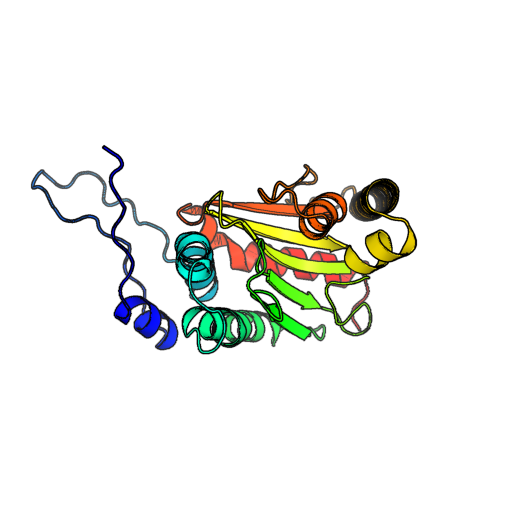? -9.424 -11.390 -3.669 1.00 97.62 83 ARG A CA 1
ATOM 620 C C . ARG A 1 83 ? -10.328 -11.616 -4.869 1.00 97.62 83 ARG A C 1
ATOM 622 O O . ARG A 1 83 ? -9.817 -11.925 -5.932 1.00 97.62 83 ARG A O 1
ATOM 629 N N . ALA A 1 84 ? -11.616 -11.305 -4.754 1.00 95.69 84 ALA A N 1
ATOM 630 C CA . ALA A 1 84 ? -12.556 -11.466 -5.862 1.00 95.69 84 ALA A CA 1
ATOM 631 C C . ALA A 1 84 ? -12.133 -10.705 -7.139 1.00 95.69 84 ALA A C 1
ATOM 633 O O . ALA A 1 84 ? -12.370 -11.177 -8.250 1.00 95.69 84 ALA A O 1
ATOM 634 N N . LEU A 1 85 ? -11.470 -9.549 -6.998 1.00 92.94 85 LEU A N 1
ATOM 635 C CA . LEU A 1 85 ? -10.917 -8.796 -8.134 1.00 92.94 85 LEU A CA 1
ATOM 636 C C . LEU A 1 85 ? -9.663 -9.438 -8.741 1.00 92.94 85 LEU A C 1
ATOM 638 O O . LEU A 1 85 ? -9.416 -9.300 -9.936 1.00 92.94 85 LEU A O 1
ATOM 642 N N . THR A 1 86 ? -8.861 -10.117 -7.922 1.00 93.81 86 THR A N 1
ATOM 643 C CA . THR A 1 86 ? -7.578 -10.706 -8.333 1.00 93.81 86 THR A CA 1
ATOM 644 C C . THR A 1 86 ? -7.689 -12.169 -8.759 1.00 93.81 86 THR A C 1
ATOM 646 O O . THR A 1 86 ? -6.849 -12.619 -9.527 1.00 93.81 86 THR A O 1
ATOM 649 N N . ASP A 1 87 ? -8.748 -12.884 -8.367 1.00 91.44 87 ASP A N 1
ATOM 650 C CA . ASP A 1 87 ? -8.954 -14.312 -8.662 1.00 91.44 87 ASP A CA 1
ATOM 651 C C . ASP A 1 87 ? -9.041 -14.628 -10.167 1.00 91.44 87 ASP A C 1
ATOM 653 O O . ASP A 1 87 ? -8.766 -15.751 -10.581 1.00 91.44 87 ASP A O 1
ATOM 657 N N . ARG A 1 88 ? -9.418 -13.647 -10.999 1.00 87.94 88 ARG A N 1
ATOM 658 C CA . ARG A 1 88 ? -9.508 -13.799 -12.465 1.00 87.94 88 ARG A CA 1
ATOM 659 C C . ARG A 1 88 ? -8.227 -13.409 -13.206 1.00 87.94 88 ARG A C 1
ATOM 661 O O . ARG A 1 88 ? -8.223 -13.406 -14.435 1.00 87.94 88 ARG A O 1
ATOM 668 N N . ARG A 1 89 ? -7.171 -13.016 -12.490 1.00 93.25 89 ARG A N 1
ATOM 669 C CA . ARG A 1 89 ? -5.895 -12.633 -13.105 1.00 93.25 89 ARG A CA 1
ATOM 670 C C . ARG A 1 89 ? -5.086 -13.883 -13.477 1.00 93.25 89 ARG A C 1
ATOM 672 O O . ARG A 1 89 ? -5.213 -14.899 -12.797 1.00 93.25 89 ARG A O 1
ATOM 679 N N . PRO A 1 90 ? -4.281 -13.830 -14.554 1.00 92.31 90 PRO A N 1
ATOM 680 C CA . PRO A 1 90 ? -3.485 -14.978 -14.979 1.00 92.31 90 PRO A CA 1
ATOM 681 C C . PRO A 1 90 ? -2.363 -15.306 -13.986 1.00 92.31 90 PRO A C 1
ATOM 683 O O . PRO A 1 90 ? -2.027 -16.473 -13.812 1.00 92.31 90 PRO A O 1
ATOM 686 N N . GLU A 1 91 ? -1.801 -14.299 -13.312 1.00 93.38 91 GLU A N 1
ATOM 687 C CA . GLU A 1 91 ? -0.800 -14.493 -12.270 1.00 93.38 91 GLU A CA 1
ATOM 688 C C . GLU A 1 91 ? -1.421 -14.810 -10.904 1.00 93.38 91 GLU A C 1
ATOM 690 O O . GLU A 1 91 ? -2.437 -14.246 -10.487 1.00 93.38 91 GLU A O 1
ATOM 695 N N . ARG A 1 92 ? -0.756 -15.681 -10.141 1.00 94.50 92 ARG A N 1
ATOM 696 C CA . ARG A 1 92 ? -1.200 -16.021 -8.789 1.00 94.50 92 ARG A CA 1
ATOM 697 C C . ARG A 1 92 ? -0.847 -14.916 -7.793 1.00 94.50 92 ARG A C 1
ATOM 699 O O . ARG A 1 92 ? 0.327 -14.668 -7.524 1.00 94.50 92 ARG A O 1
ATOM 706 N N . LEU A 1 93 ? -1.858 -14.363 -7.121 1.00 97.44 93 LEU A N 1
ATOM 707 C CA . LEU A 1 93 ? -1.682 -13.350 -6.076 1.00 97.44 93 LEU A CA 1
ATOM 708 C C . LEU A 1 93 ? -2.134 -13.845 -4.695 1.00 97.44 93 LEU A C 1
ATOM 710 O O . LEU A 1 93 ? -3.218 -14.389 -4.505 1.00 97.44 93 LEU A O 1
ATOM 714 N N . LEU A 1 94 ? -1.290 -13.621 -3.690 1.00 98.00 94 LEU A N 1
ATOM 715 C CA . LEU A 1 94 ? -1.623 -13.776 -2.280 1.00 98.00 94 LEU A CA 1
ATOM 716 C C . LEU A 1 94 ? -2.080 -12.427 -1.726 1.00 98.00 94 LEU A C 1
ATOM 718 O O . LEU A 1 94 ? -1.261 -11.554 -1.441 1.00 98.00 94 LEU A O 1
ATOM 722 N N . VAL A 1 95 ? -3.386 -12.282 -1.518 1.00 98.44 95 VAL A N 1
ATOM 723 C CA . VAL A 1 95 ? -3.972 -11.073 -0.928 1.00 98.44 95 VAL A CA 1
ATOM 724 C C . VAL A 1 95 ? -4.043 -11.184 0.593 1.00 98.44 95 VAL A C 1
A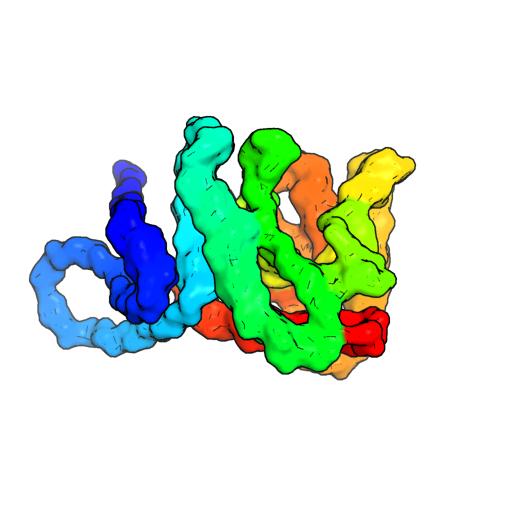TOM 726 O O . VAL A 1 95 ? -4.529 -12.178 1.141 1.00 98.44 95 VAL A O 1
ATOM 729 N N . ARG A 1 96 ? -3.577 -10.152 1.298 1.00 98.38 96 ARG A N 1
ATOM 730 C CA . ARG A 1 96 ? -3.645 -10.052 2.763 1.00 98.38 96 ARG A CA 1
ATOM 731 C C . ARG A 1 96 ? -3.989 -8.634 3.187 1.00 98.38 96 ARG A C 1
ATOM 733 O O . ARG A 1 96 ? -3.505 -7.683 2.590 1.00 98.38 96 ARG A O 1
ATOM 740 N N . ALA A 1 97 ? -4.744 -8.497 4.272 1.00 98.12 97 ALA A N 1
ATOM 741 C CA . ALA A 1 97 ? -4.974 -7.212 4.919 1.00 98.12 97 ALA A CA 1
ATOM 742 C C . ALA A 1 97 ? -4.619 -7.278 6.404 1.00 98.12 97 ALA A C 1
ATOM 744 O O . ALA A 1 97 ? -4.838 -8.297 7.064 1.00 98.12 97 ALA A O 1
ATOM 745 N N . SER A 1 98 ? -4.089 -6.185 6.943 1.00 97.06 98 SER A N 1
ATOM 746 C CA . SER A 1 98 ? -3.741 -6.077 8.354 1.00 97.06 98 SER A CA 1
ATOM 747 C C . SER A 1 98 ? -4.053 -4.698 8.904 1.00 97.06 98 SER A C 1
ATOM 749 O O . SER A 1 98 ? -3.812 -3.676 8.268 1.00 97.06 98 SER A O 1
ATOM 751 N N . THR A 1 99 ? -4.526 -4.687 10.146 1.00 96.94 99 THR A N 1
ATOM 752 C CA . THR A 1 99 ? -4.631 -3.480 10.969 1.00 96.94 99 THR A CA 1
ATOM 753 C C . THR A 1 99 ? -3.534 -3.410 12.032 1.00 96.94 99 THR A C 1
ATOM 755 O O . THR A 1 99 ? -3.668 -2.657 12.986 1.00 96.94 99 THR A O 1
ATOM 758 N N . GLY A 1 100 ? -2.468 -4.208 11.897 1.00 91.44 100 GLY A N 1
ATOM 759 C CA . GLY A 1 100 ? -1.396 -4.375 12.886 1.00 91.44 100 GLY A CA 1
ATOM 760 C C . GLY A 1 100 ? -1.519 -5.646 13.737 1.00 91.44 100 GLY A C 1
ATOM 761 O O . GLY A 1 100 ? -2.580 -6.274 13.792 1.00 91.44 100 GLY A O 1
ATOM 762 N N . ALA A 1 101 ? -0.410 -6.041 14.372 1.00 85.75 101 ALA A N 1
ATOM 763 C CA . ALA A 1 101 ? -0.330 -7.119 15.362 1.00 85.75 101 ALA A CA 1
ATOM 764 C C . ALA A 1 101 ? 0.872 -6.882 16.311 1.00 85.75 101 ALA A C 1
ATOM 766 O O . ALA A 1 101 ? 1.933 -6.501 15.813 1.00 85.75 101 ALA A O 1
ATOM 767 N N . PRO A 1 102 ? 0.742 -7.087 17.643 1.00 83.81 102 PRO A N 1
ATOM 768 C CA . PRO A 1 102 ? -0.472 -7.492 18.365 1.00 83.81 102 PRO A CA 1
ATOM 769 C C . PRO A 1 102 ? -1.502 -6.358 18.540 1.00 83.81 102 PRO A C 1
ATOM 771 O O . PRO A 1 102 ? -2.656 -6.635 18.844 1.00 83.81 102 PRO A O 1
ATOM 774 N N . GLY A 1 103 ? -1.109 -5.098 18.326 1.00 92.62 103 GLY A N 1
ATOM 775 C CA . GLY A 1 103 ? -1.966 -3.913 18.455 1.00 92.62 103 GLY A CA 1
ATOM 776 C C . GLY A 1 103 ? -2.390 -3.296 17.118 1.00 92.62 103 GLY A C 1
ATOM 777 O O . GLY A 1 103 ? -2.110 -3.835 16.047 1.00 92.62 103 GLY A O 1
ATOM 778 N N . TRP A 1 104 ? -3.036 -2.131 17.186 1.00 96.56 104 TRP A N 1
ATOM 779 C CA . TRP A 1 104 ? -3.316 -1.313 16.006 1.00 96.56 104 TRP A CA 1
ATOM 780 C C . TRP A 1 104 ? -2.024 -0.735 15.417 1.00 96.56 104 TRP A C 1
ATOM 782 O O . TRP A 1 104 ? -1.247 -0.089 16.116 1.00 96.56 104 TRP A O 1
ATOM 792 N N . ALA A 1 105 ? -1.819 -0.907 14.115 1.00 95.81 105 ALA A N 1
ATOM 793 C CA . ALA A 1 105 ? -0.816 -0.164 13.365 1.00 95.81 105 ALA A CA 1
ATOM 794 C C . ALA A 1 105 ? -1.262 1.297 13.205 1.00 95.81 105 ALA A C 1
ATOM 796 O O . ALA A 1 105 ? -2.460 1.587 13.182 1.00 95.81 105 ALA A O 1
ATOM 797 N N . SER A 1 106 ? -0.318 2.226 13.041 1.00 96.69 106 SER A N 1
ATOM 798 C CA . SER A 1 106 ? -0.658 3.587 12.606 1.00 96.69 106 SER A CA 1
ATOM 799 C C . SER A 1 106 ? -1.197 3.603 11.175 1.00 96.69 106 SER A C 1
ATOM 801 O O . SER A 1 106 ? -2.111 4.370 10.903 1.00 96.69 106 SER A O 1
ATOM 803 N N . ILE A 1 107 ? -0.685 2.715 10.314 1.00 98.12 107 ILE A N 1
ATOM 804 C CA . ILE A 1 107 ? -1.047 2.578 8.897 1.00 98.12 107 ILE A CA 1
ATOM 805 C C . ILE A 1 107 ? -1.508 1.136 8.639 1.00 98.12 107 ILE A C 1
ATOM 807 O O . ILE A 1 107 ? -0.663 0.238 8.539 1.00 98.12 107 ILE A O 1
ATOM 811 N N . PRO A 1 108 ? -2.823 0.859 8.583 1.00 98.25 108 PRO A N 1
ATOM 812 C CA . PRO A 1 108 ? -3.313 -0.438 8.140 1.00 98.25 108 PRO A CA 1
ATOM 813 C C . PRO A 1 108 ? -3.134 -0.564 6.620 1.00 98.25 108 PRO A C 1
ATOM 815 O O . PRO A 1 108 ? -3.038 0.432 5.897 1.00 98.25 108 PRO A O 1
ATOM 818 N N . TRP A 1 109 ? -3.079 -1.797 6.129 1.00 98.62 109 TRP A N 1
ATOM 819 C CA . TRP A 1 109 ? -2.747 -2.073 4.734 1.00 98.62 109 TRP A CA 1
ATOM 820 C C . TRP A 1 109 ? -3.500 -3.274 4.172 1.00 98.62 109 TRP A C 1
ATOM 822 O O . TRP A 1 109 ? -3.824 -4.213 4.900 1.00 98.62 109 TRP A O 1
ATOM 832 N N . LEU A 1 110 ? -3.718 -3.253 2.860 1.00 98.81 110 LEU A N 1
ATOM 833 C CA . LEU A 1 110 ? -4.195 -4.357 2.030 1.00 98.81 110 LEU A CA 1
ATOM 834 C C . LEU A 1 110 ? -3.169 -4.572 0.913 1.00 98.81 110 LEU A C 1
ATOM 836 O O . LEU A 1 110 ? -2.966 -3.679 0.103 1.00 98.81 110 LEU A O 1
ATOM 840 N N . ALA A 1 111 ? -2.519 -5.729 0.866 1.00 98.69 111 ALA A N 1
ATOM 841 C CA . ALA A 1 111 ? -1.442 -6.025 -0.072 1.00 98.69 111 ALA A CA 1
ATOM 842 C C . ALA A 1 111 ? -1.759 -7.243 -0.941 1.00 98.69 111 ALA A C 1
ATOM 844 O O . ALA A 1 111 ? -2.357 -8.213 -0.468 1.00 98.69 111 ALA A O 1
ATOM 845 N N . CYS A 1 112 ? -1.303 -7.189 -2.190 1.00 98.62 112 CYS A N 1
ATOM 846 C CA . CYS A 1 112 ? -1.299 -8.282 -3.152 1.00 98.62 112 CYS A CA 1
ATOM 847 C C . CYS A 1 112 ? 0.157 -8.679 -3.415 1.00 98.62 112 CYS A C 1
ATOM 849 O O . CYS A 1 112 ? 0.941 -7.879 -3.926 1.00 98.62 112 CYS A O 1
ATOM 851 N N . PHE A 1 113 ? 0.521 -9.906 -3.051 1.00 98.50 113 PHE A N 1
ATOM 852 C CA . PHE A 1 113 ? 1.875 -10.424 -3.220 1.00 98.50 113 PHE A CA 1
ATOM 853 C C . PHE A 1 113 ? 1.922 -11.467 -4.331 1.00 98.50 113 PHE A C 1
ATOM 855 O O . PHE A 1 113 ? 1.133 -12.410 -4.288 1.00 98.50 113 PHE A O 1
ATOM 862 N N . ALA A 1 114 ? 2.877 -11.371 -5.253 1.00 97.81 114 ALA A N 1
ATOM 863 C CA . ALA A 1 114 ? 3.231 -12.499 -6.102 1.00 97.81 114 ALA A CA 1
ATOM 864 C C . ALA A 1 114 ? 4.122 -13.455 -5.281 1.00 97.81 114 ALA A C 1
ATOM 866 O O . ALA A 1 114 ? 5.222 -13.059 -4.881 1.00 97.81 114 ALA A O 1
ATOM 867 N N . PRO A 1 115 ? 3.673 -14.684 -4.943 1.00 97.06 115 PRO A N 1
ATOM 868 C CA . PRO A 1 115 ? 4.348 -15.496 -3.933 1.00 97.06 115 PRO A CA 1
ATOM 869 C C . PRO A 1 115 ? 5.764 -15.955 -4.284 1.00 97.06 115 PRO A C 1
ATOM 871 O O . PRO A 1 115 ? 6.488 -16.341 -3.366 1.00 97.06 115 PRO A O 1
ATOM 874 N N . HIS A 1 116 ? 6.137 -15.947 -5.568 1.00 96.06 116 HIS A N 1
ATOM 875 C CA . HIS A 1 116 ? 7.505 -16.201 -6.031 1.00 96.06 116 HIS A CA 1
ATOM 876 C C . HIS A 1 116 ? 8.445 -15.019 -5.771 1.00 96.06 116 HIS A C 1
ATOM 878 O O . HIS A 1 116 ? 9.651 -15.213 -5.681 1.00 96.06 116 HIS A O 1
ATOM 884 N N . VAL A 1 117 ? 7.899 -13.814 -5.590 1.00 97.44 117 VAL A N 1
ATOM 885 C CA . VAL A 1 117 ? 8.646 -12.594 -5.255 1.00 97.44 117 VAL A CA 1
ATOM 886 C C . VAL A 1 117 ? 8.714 -12.397 -3.746 1.00 97.44 117 VAL A C 1
ATOM 888 O O . VAL A 1 117 ? 9.777 -12.165 -3.177 1.00 97.44 117 VAL A O 1
ATOM 891 N N . THR A 1 118 ? 7.561 -12.441 -3.078 1.00 98.06 118 THR A N 1
ATOM 892 C CA . THR A 1 118 ? 7.447 -12.235 -1.631 1.00 98.06 118 THR A CA 1
ATOM 893 C C . THR A 1 118 ? 6.093 -12.717 -1.125 1.00 98.06 118 THR A C 1
ATOM 895 O O . THR A 1 118 ? 5.137 -12.895 -1.872 1.00 98.06 118 THR A O 1
ATOM 898 N N . ARG A 1 119 ? 5.990 -12.945 0.183 1.00 97.56 119 ARG A N 1
ATOM 899 C CA . ARG A 1 119 ? 4.736 -13.325 0.861 1.00 97.56 119 ARG A CA 1
ATOM 900 C C . ARG A 1 119 ? 4.430 -12.419 2.056 1.00 97.56 119 ARG A C 1
ATOM 902 O O . ARG A 1 119 ? 3.574 -12.750 2.885 1.00 97.56 119 ARG A O 1
ATOM 909 N N . SER A 1 120 ? 5.172 -11.319 2.200 1.00 95.19 120 SER A N 1
ATOM 910 C CA . SER A 1 120 ? 5.098 -10.434 3.361 1.00 95.19 120 SER A CA 1
ATOM 911 C C . SER A 1 120 ? 5.456 -8.986 3.020 1.00 95.19 120 SER A C 1
ATOM 913 O O . SER A 1 120 ? 6.158 -8.719 2.055 1.00 95.19 120 SER A O 1
ATOM 915 N N . MET A 1 121 ? 5.063 -8.058 3.894 1.00 94.25 121 MET A N 1
ATOM 916 C CA . MET A 1 121 ? 5.418 -6.630 3.818 1.00 94.25 121 MET A CA 1
ATOM 917 C C . MET A 1 121 ? 6.903 -6.332 4.113 1.00 94.25 121 MET A C 1
ATOM 919 O O . MET A 1 121 ? 7.307 -5.172 4.192 1.00 94.25 121 MET A O 1
ATOM 923 N N . ARG A 1 122 ? 7.714 -7.356 4.407 1.00 95.44 122 ARG A N 1
ATOM 924 C CA . ARG A 1 122 ? 9.048 -7.166 4.994 1.00 95.44 122 ARG A CA 1
ATOM 925 C C . ARG A 1 122 ? 10.143 -6.911 3.967 1.00 95.44 122 ARG A C 1
ATOM 927 O O . ARG A 1 122 ? 11.072 -6.170 4.275 1.00 95.44 122 ARG A O 1
ATOM 934 N N . HIS A 1 123 ? 10.013 -7.512 2.788 1.00 97.12 123 HIS A N 1
ATOM 935 C CA . HIS A 1 123 ? 10.974 -7.459 1.690 1.00 97.12 123 HIS A CA 1
ATOM 936 C C . HIS A 1 123 ? 10.284 -7.709 0.345 1.00 97.12 123 HIS A C 1
ATOM 938 O O . HIS A 1 123 ? 9.117 -8.114 0.297 1.00 97.12 123 HIS A O 1
ATOM 944 N N . GLY A 1 124 ? 11.054 -7.542 -0.731 1.00 97.75 124 GLY A N 1
ATOM 945 C CA . GLY A 1 124 ? 10.600 -7.739 -2.102 1.00 97.75 124 GLY A CA 1
ATOM 946 C C . GLY A 1 124 ? 9.702 -6.604 -2.583 1.00 97.75 124 GLY A C 1
ATOM 947 O O . GLY A 1 124 ? 9.454 -5.640 -1.856 1.00 97.75 124 GLY A O 1
ATOM 948 N N . LEU A 1 125 ? 9.225 -6.750 -3.815 1.00 98.69 125 LEU A N 1
ATOM 949 C CA . LEU A 1 125 ? 8.304 -5.830 -4.472 1.00 98.69 125 LEU A CA 1
ATOM 950 C C . LEU A 1 125 ? 6.883 -6.395 -4.417 1.00 98.69 125 LEU A C 1
ATOM 952 O O . LEU A 1 125 ? 6.697 -7.602 -4.587 1.00 98.69 125 LEU A O 1
ATOM 956 N N . TYR A 1 126 ? 5.891 -5.540 -4.188 1.00 98.75 126 TYR A N 1
ATOM 957 C CA . TYR A 1 126 ? 4.473 -5.905 -4.163 1.00 98.75 126 TYR A CA 1
ATOM 958 C C . TYR A 1 126 ? 3.566 -4.697 -4.413 1.00 98.75 126 TYR A C 1
ATOM 960 O O . TYR A 1 126 ? 4.016 -3.553 -4.376 1.00 98.75 126 TYR A O 1
ATOM 968 N N . VAL A 1 127 ? 2.271 -4.944 -4.624 1.00 98.81 127 VAL A N 1
ATOM 969 C CA . VAL A 1 127 ? 1.254 -3.885 -4.714 1.00 98.81 127 VAL A CA 1
ATOM 970 C C . VAL A 1 127 ? 0.502 -3.795 -3.394 1.00 98.81 127 VAL A C 1
ATOM 972 O O . VAL A 1 127 ? 0.066 -4.809 -2.845 1.00 98.81 127 VAL A O 1
ATOM 975 N N . VAL A 1 128 ? 0.345 -2.586 -2.862 1.00 98.88 128 VAL A N 1
ATOM 976 C CA . VAL A 1 128 ? -0.330 -2.352 -1.582 1.00 98.88 128 VAL A CA 1
ATOM 977 C C . VAL A 1 128 ? -1.213 -1.119 -1.626 1.00 98.88 128 VAL A C 1
ATOM 979 O O . VAL A 1 128 ? -0.887 -0.118 -2.251 1.00 98.88 128 VAL A O 1
ATOM 982 N N . ILE A 1 129 ? -2.321 -1.184 -0.902 1.00 98.88 129 ILE A N 1
ATOM 983 C CA . ILE A 1 129 ? -3.133 -0.041 -0.522 1.00 98.88 129 ILE A CA 1
ATOM 984 C C . ILE A 1 129 ? -2.867 0.238 0.956 1.00 98.88 129 ILE A C 1
ATOM 986 O O . ILE A 1 129 ? -3.220 -0.566 1.824 1.00 98.88 129 ILE A O 1
ATOM 990 N N . PHE A 1 130 ? -2.242 1.375 1.242 1.00 98.88 130 PHE A N 1
ATOM 991 C CA . PHE A 1 130 ? -2.149 1.933 2.584 1.00 98.88 130 PHE A CA 1
ATOM 992 C C . PHE A 1 130 ? -3.357 2.818 2.868 1.00 98.88 130 PHE A C 1
ATOM 994 O O . PHE A 1 130 ? -3.856 3.522 1.989 1.00 98.88 130 PHE A O 1
ATOM 1001 N N . ILE A 1 131 ? -3.791 2.821 4.123 1.00 98.69 131 ILE A N 1
ATOM 1002 C CA . ILE A 1 131 ? -4.722 3.823 4.627 1.00 98.69 131 ILE A CA 1
ATOM 1003 C C . ILE A 1 131 ? -3.935 4.772 5.515 1.00 98.69 131 ILE A C 1
ATOM 1005 O O . ILE A 1 131 ? -3.338 4.334 6.495 1.00 98.69 131 ILE A O 1
ATOM 1009 N N . ASP A 1 132 ? -3.965 6.055 5.189 1.00 98.31 132 ASP A N 1
ATOM 1010 C CA . ASP A 1 132 ? -3.522 7.128 6.072 1.00 98.31 132 ASP A CA 1
ATOM 1011 C C . ASP A 1 132 ? -4.741 7.629 6.864 1.00 98.31 132 ASP A C 1
ATOM 1013 O O . ASP A 1 132 ? -5.577 8.349 6.311 1.00 98.31 132 ASP A O 1
ATOM 1017 N N . PRO A 1 133 ? -4.878 7.260 8.151 1.00 96.06 133 PRO A N 1
ATOM 1018 C CA . PRO A 1 133 ? -6.054 7.611 8.938 1.00 96.06 133 PRO A CA 1
ATOM 1019 C C . PRO A 1 133 ? -6.070 9.071 9.392 1.00 96.06 133 PRO A C 1
ATOM 1021 O O . PRO A 1 133 ? -7.111 9.539 9.838 1.00 96.06 133 PRO A O 1
ATOM 1024 N N . VAL A 1 134 ? -4.923 9.760 9.373 1.00 96.06 134 VAL A N 1
ATOM 1025 C CA . VAL A 1 134 ? -4.816 11.158 9.821 1.00 96.06 134 VAL A CA 1
ATOM 1026 C C . VAL A 1 134 ? -5.247 12.087 8.698 1.00 96.06 134 VAL A C 1
ATOM 1028 O O . VAL A 1 134 ? -6.007 13.019 8.935 1.00 96.06 134 VAL A O 1
ATOM 1031 N N . GLY A 1 135 ? -4.780 11.814 7.479 1.00 96.50 135 GLY A N 1
ATOM 1032 C CA . GLY A 1 135 ? -5.187 12.553 6.289 1.00 96.50 135 GLY A CA 1
ATOM 1033 C C . GLY A 1 135 ? -6.492 12.060 5.665 1.00 96.50 135 GLY A C 1
ATOM 1034 O O . GLY A 1 135 ? -6.918 12.657 4.689 1.00 96.50 135 GLY A O 1
ATOM 1035 N N . GLU A 1 136 ? -7.085 10.975 6.176 1.00 98.00 136 GLU A N 1
ATOM 1036 C CA . GLU A 1 136 ? -8.209 10.256 5.551 1.00 98.00 136 GLU A CA 1
ATOM 1037 C C . GLU A 1 136 ? -7.933 9.901 4.078 1.00 98.00 136 GLU A C 1
ATOM 1039 O O . GLU A 1 136 ? -8.797 10.020 3.209 1.00 98.00 136 GLU A O 1
ATOM 1044 N N . ARG A 1 137 ? -6.711 9.435 3.788 1.00 98.44 137 ARG A N 1
ATOM 1045 C CA . ARG A 1 137 ? -6.267 9.114 2.424 1.00 98.44 137 ARG A CA 1
ATOM 1046 C C . ARG A 1 137 ? -6.137 7.620 2.184 1.00 98.44 137 ARG A C 1
ATOM 1048 O O . ARG A 1 137 ? -5.783 6.844 3.074 1.00 98.44 137 ARG A O 1
ATOM 1055 N N . ILE A 1 138 ? -6.369 7.241 0.935 1.00 98.75 138 ILE A N 1
ATOM 1056 C CA . ILE A 1 138 ? -6.137 5.902 0.399 1.00 98.75 138 ILE A CA 1
ATOM 1057 C C . ILE A 1 138 ? -4.961 6.015 -0.567 1.00 98.75 138 ILE A C 1
ATOM 1059 O O . ILE A 1 138 ? -4.999 6.821 -1.495 1.00 98.75 138 ILE A O 1
ATOM 1063 N N . VAL A 1 139 ? -3.908 5.236 -0.332 1.00 98.81 139 VAL A N 1
ATOM 1064 C CA . VAL A 1 139 ? -2.653 5.315 -1.089 1.00 98.81 139 VAL A CA 1
ATOM 1065 C C . VAL A 1 139 ? -2.369 3.959 -1.714 1.00 98.81 139 VAL A C 1
ATOM 1067 O O . VAL A 1 139 ? -1.972 3.027 -1.018 1.00 98.81 139 VAL A O 1
ATOM 1070 N N . LEU A 1 140 ? -2.566 3.847 -3.024 1.00 98.88 140 LEU A N 1
ATOM 1071 C CA . LEU A 1 140 ? -2.119 2.701 -3.812 1.00 98.88 140 LEU A CA 1
ATOM 1072 C C . LEU A 1 140 ? -0.632 2.886 -4.135 1.00 98.88 140 LEU A C 1
ATOM 1074 O O . LEU A 1 140 ? -0.246 3.953 -4.608 1.00 98.88 140 LEU A O 1
ATOM 1078 N N . SER 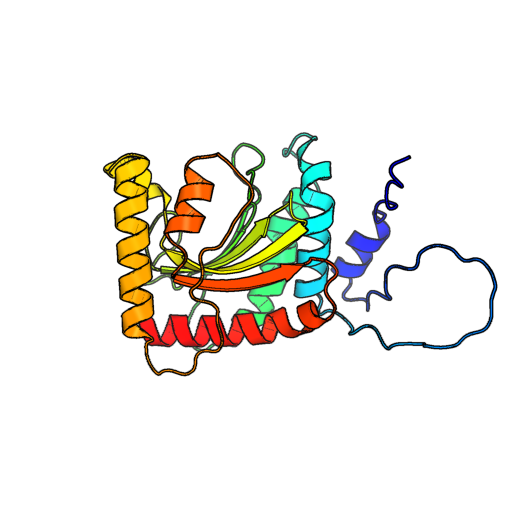A 1 141 ? 0.186 1.869 -3.879 1.00 98.88 141 SER A N 1
ATOM 1079 C CA . SER A 1 141 ? 1.640 1.914 -4.025 1.00 98.88 141 SER A CA 1
ATOM 1080 C C . SER A 1 141 ? 2.192 0.638 -4.657 1.00 98.88 141 SER A C 1
ATOM 1082 O O . SER A 1 141 ? 1.856 -0.474 -4.232 1.00 98.88 141 SER A O 1
ATOM 1084 N N . LEU A 1 142 ? 3.090 0.815 -5.629 1.00 98.88 142 LEU A N 1
ATOM 1085 C CA . LEU A 1 142 ? 4.053 -0.198 -6.039 1.00 98.88 142 LEU A CA 1
ATOM 1086 C C . LEU A 1 142 ? 5.233 -0.097 -5.071 1.00 98.88 142 LEU A C 1
ATOM 1088 O O . LEU A 1 142 ? 5.972 0.889 -5.070 1.00 98.88 142 LEU A O 1
ATOM 1092 N N . GLN A 1 143 ? 5.371 -1.097 -4.210 1.00 98.75 143 GLN A N 1
ATOM 1093 C CA . GLN A 1 143 ? 6.012 -0.934 -2.916 1.00 98.75 143 GLN A CA 1
ATOM 1094 C C . GLN A 1 143 ? 7.132 -1.941 -2.683 1.00 98.75 143 GLN A C 1
ATOM 1096 O O . GLN A 1 143 ? 6.938 -3.149 -2.812 1.00 98.75 143 GLN A O 1
ATOM 1101 N N . HIS A 1 144 ? 8.268 -1.434 -2.206 1.00 98.62 144 HIS A N 1
ATOM 1102 C CA . HIS A 1 144 ? 9.321 -2.247 -1.607 1.00 98.62 144 HIS A CA 1
ATOM 1103 C C . HIS A 1 144 ? 9.071 -2.484 -0.119 1.00 98.62 144 HIS A C 1
ATOM 1105 O O . HIS A 1 144 ? 8.726 -1.563 0.633 1.00 98.62 144 HIS A O 1
ATOM 1111 N N . GLY A 1 145 ? 9.288 -3.723 0.317 1.00 97.50 145 GLY A N 1
ATOM 1112 C CA . GLY A 1 145 ? 9.229 -4.100 1.724 1.00 97.50 145 GLY A CA 1
ATOM 1113 C C . GLY A 1 145 ? 10.314 -3.409 2.548 1.00 97.50 145 GLY A C 1
ATOM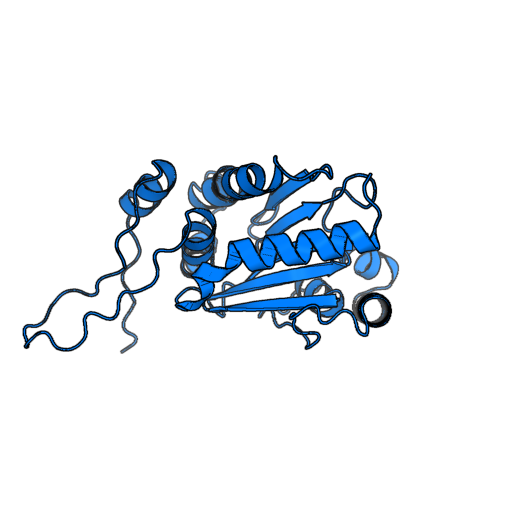 1114 O O . GLY A 1 145 ? 11.496 -3.473 2.220 1.00 97.50 145 GLY A O 1
ATOM 1115 N N . ALA A 1 146 ? 9.905 -2.744 3.630 1.00 95.56 146 ALA A N 1
ATOM 1116 C CA . ALA A 1 146 ? 10.791 -1.867 4.393 1.00 95.56 146 ALA A CA 1
ATOM 1117 C C . ALA A 1 146 ? 11.417 -2.528 5.628 1.00 95.56 146 ALA A C 1
ATOM 1119 O O . ALA A 1 146 ? 12.511 -2.148 6.042 1.00 95.56 146 ALA A O 1
ATOM 1120 N N . ALA A 1 147 ? 10.727 -3.494 6.243 1.00 94.25 147 ALA A N 1
ATOM 1121 C CA . ALA A 1 147 ? 11.089 -3.976 7.575 1.00 94.25 147 ALA A CA 1
ATOM 1122 C C . ALA A 1 147 ? 12.504 -4.566 7.622 1.00 94.25 147 ALA A C 1
ATOM 1124 O O . ALA A 1 147 ? 13.277 -4.212 8.508 1.00 94.25 147 ALA A O 1
ATOM 1125 N N . ASP A 1 148 ? 12.867 -5.412 6.655 1.00 97.19 148 ASP A N 1
ATOM 1126 C CA . ASP A 1 148 ? 14.165 -6.087 6.682 1.00 97.19 148 ASP A CA 1
ATOM 1127 C C . ASP A 1 148 ? 15.323 -5.104 6.432 1.00 97.19 148 ASP A C 1
ATOM 1129 O O . ASP A 1 148 ? 16.363 -5.213 7.080 1.00 97.19 148 ASP A O 1
ATOM 1133 N N . ALA A 1 149 ? 15.132 -4.095 5.573 1.00 96.75 149 ALA A N 1
ATOM 1134 C CA . ALA A 1 149 ? 16.127 -3.044 5.349 1.00 96.75 149 ALA A CA 1
ATOM 1135 C C . ALA A 1 149 ? 16.354 -2.196 6.612 1.00 96.75 149 ALA A C 1
ATOM 1137 O O . ALA A 1 149 ? 17.497 -1.935 6.988 1.00 96.75 149 ALA A O 1
ATOM 1138 N N . LEU A 1 150 ? 15.274 -1.811 7.300 1.00 97.38 150 LEU A N 1
ATOM 1139 C CA . LEU A 1 150 ? 15.355 -1.047 8.548 1.00 97.38 150 LEU A CA 1
ATOM 1140 C C . LEU A 1 150 ? 16.008 -1.855 9.675 1.00 97.38 150 LEU A C 1
ATOM 1142 O O . LEU A 1 150 ? 16.790 -1.301 10.441 1.00 97.38 150 LEU A O 1
ATOM 1146 N N . THR A 1 151 ? 15.709 -3.154 9.777 1.00 97.31 151 THR A N 1
ATOM 1147 C CA . THR A 1 151 ? 16.323 -4.034 10.780 1.00 97.31 151 THR A CA 1
ATOM 1148 C C . THR A 1 151 ? 17.814 -4.241 10.520 1.00 97.31 151 THR A C 1
ATOM 1150 O O . THR A 1 151 ? 18.593 -4.206 11.466 1.00 97.31 151 THR A O 1
ATOM 1153 N N . ARG A 1 152 ? 18.228 -4.445 9.263 1.00 97.50 152 ARG A N 1
ATOM 1154 C CA . ARG A 1 152 ? 19.629 -4.750 8.923 1.00 97.50 152 ARG A CA 1
ATOM 1155 C C . ARG A 1 152 ? 20.544 -3.529 8.936 1.00 97.50 152 ARG A C 1
ATOM 1157 O O . ARG A 1 152 ? 21.699 -3.653 9.320 1.00 97.50 152 ARG A O 1
ATOM 1164 N N . HIS A 1 153 ? 20.044 -2.371 8.505 1.00 97.31 153 HIS A N 1
ATOM 1165 C CA . HIS A 1 153 ? 20.875 -1.183 8.273 1.00 97.31 153 HIS A CA 1
ATOM 1166 C C . HIS A 1 153 ? 20.539 -0.012 9.207 1.00 97.31 153 HIS A C 1
ATOM 1168 O O . HIS A 1 153 ? 21.181 1.033 9.158 1.00 97.31 153 HIS A O 1
ATOM 1174 N N . GLY A 1 154 ? 19.530 -0.156 10.066 1.00 97.94 154 GLY A N 1
ATOM 1175 C CA . GLY A 1 154 ? 19.026 0.941 10.882 1.00 97.94 154 GLY A CA 1
ATOM 1176 C C . GLY A 1 154 ? 18.162 1.924 10.087 1.00 97.94 154 GLY A C 1
ATOM 1177 O O . GLY A 1 154 ? 17.996 1.838 8.869 1.00 97.94 154 GLY A O 1
ATOM 1178 N N . ALA A 1 155 ? 17.564 2.880 10.798 1.00 95.38 155 ALA A N 1
ATOM 1179 C CA . ALA A 1 155 ? 16.498 3.711 10.244 1.00 95.38 155 ALA A CA 1
ATOM 1180 C C . ALA A 1 155 ? 16.968 4.665 9.131 1.00 95.38 155 ALA A C 1
ATOM 1182 O O . ALA A 1 155 ? 16.278 4.827 8.127 1.00 95.38 155 ALA A O 1
ATOM 1183 N N . THR A 1 156 ? 18.124 5.311 9.300 1.00 97.44 156 THR A N 1
ATOM 1184 C CA . THR A 1 156 ? 18.642 6.287 8.327 1.00 97.44 156 THR A CA 1
ATOM 1185 C C . THR A 1 156 ? 19.115 5.600 7.054 1.00 97.44 156 THR A C 1
ATOM 1187 O O . THR A 1 156 ? 18.627 5.915 5.968 1.00 97.44 156 THR A O 1
ATOM 1190 N N . GLU A 1 157 ? 20.012 4.628 7.197 1.00 98.38 157 GLU A N 1
ATOM 1191 C CA . GLU A 1 157 ? 20.612 3.938 6.060 1.00 98.38 157 GLU A CA 1
ATOM 1192 C C . GLU A 1 157 ? 19.614 3.005 5.366 1.00 98.38 157 GLU A C 1
ATOM 1194 O O . GLU A 1 157 ? 19.517 3.008 4.140 1.00 98.38 157 GLU A O 1
ATOM 1199 N N . GLY A 1 158 ? 18.759 2.310 6.124 1.00 98.38 158 GLY A N 1
ATOM 1200 C CA . GLY A 1 158 ? 17.674 1.507 5.560 1.00 98.38 158 GLY A CA 1
ATOM 1201 C C . GLY A 1 158 ? 16.731 2.334 4.680 1.00 98.38 158 GLY A C 1
ATOM 1202 O O . GLY A 1 158 ? 16.397 1.913 3.574 1.00 98.38 158 GLY A O 1
ATOM 1203 N N . ARG A 1 159 ? 16.356 3.554 5.097 1.00 98.50 159 ARG A N 1
ATOM 1204 C CA . ARG A 1 159 ? 15.563 4.463 4.245 1.00 98.50 159 ARG A CA 1
ATOM 1205 C C . ARG A 1 159 ? 16.331 4.940 3.015 1.00 98.50 159 ARG A C 1
ATOM 1207 O O . ARG A 1 159 ? 15.719 5.094 1.961 1.00 98.50 159 ARG A O 1
ATOM 1214 N N . ARG A 1 160 ? 17.642 5.184 3.119 1.00 98.62 160 ARG A N 1
ATOM 1215 C CA . ARG A 1 160 ? 18.479 5.553 1.965 1.00 98.62 160 ARG A CA 1
ATOM 1216 C C . ARG A 1 160 ? 18.464 4.440 0.912 1.00 98.62 160 ARG A C 1
ATOM 1218 O O . ARG A 1 160 ? 18.174 4.723 -0.249 1.00 98.62 160 ARG A O 1
ATOM 1225 N N . ILE A 1 161 ? 18.677 3.192 1.331 1.00 98.56 161 ILE A N 1
ATOM 1226 C CA . ILE A 1 161 ? 18.634 2.000 0.468 1.00 98.56 161 ILE A CA 1
ATOM 1227 C C . ILE A 1 161 ? 17.249 1.828 -0.167 1.00 98.56 161 ILE A C 1
ATOM 1229 O O . ILE A 1 161 ? 17.145 1.606 -1.373 1.00 98.56 161 ILE A O 1
ATOM 1233 N N . LEU A 1 162 ? 16.171 1.991 0.608 1.00 98.62 162 LEU A N 1
ATOM 1234 C CA . LEU A 1 162 ? 14.802 1.889 0.090 1.00 98.62 162 LEU A CA 1
ATOM 1235 C C . LEU A 1 162 ? 14.515 2.927 -1.002 1.00 98.62 162 LEU A C 1
ATOM 1237 O O . LEU A 1 162 ? 13.990 2.560 -2.051 1.00 98.62 162 LEU A O 1
ATOM 1241 N N . ARG A 1 163 ? 14.937 4.187 -0.816 1.00 98.75 163 ARG A N 1
ATOM 1242 C CA . ARG A 1 163 ? 14.776 5.234 -1.842 1.00 98.75 163 ARG A CA 1
ATOM 1243 C C . ARG A 1 163 ? 15.543 4.915 -3.119 1.00 98.75 163 ARG A C 1
ATOM 1245 O O . ARG A 1 163 ? 15.023 5.148 -4.207 1.00 98.75 163 ARG A O 1
ATOM 1252 N N . GLN A 1 164 ? 16.759 4.383 -2.995 1.00 98.56 164 GLN A N 1
ATOM 1253 C CA . GLN A 1 164 ? 17.551 3.955 -4.151 1.00 98.56 164 GLN A CA 1
ATOM 1254 C C . GLN A 1 164 ? 16.890 2.789 -4.886 1.00 98.56 164 GLN A C 1
ATOM 1256 O O . GLN A 1 164 ? 16.800 2.807 -6.109 1.00 98.56 164 GLN A O 1
ATOM 1261 N N . THR A 1 165 ? 16.360 1.820 -4.141 1.00 98.25 165 THR A N 1
ATOM 1262 C CA . THR A 1 165 ? 15.652 0.664 -4.706 1.00 98.25 165 THR A CA 1
ATOM 1263 C C . THR A 1 165 ? 14.378 1.105 -5.435 1.00 98.25 165 THR A C 1
ATOM 1265 O O . THR A 1 165 ? 14.139 0.706 -6.572 1.00 98.25 165 THR A O 1
ATOM 1268 N N . ALA A 1 166 ? 13.594 2.003 -4.831 1.00 98.56 166 ALA A N 1
ATOM 1269 C CA . ALA A 1 166 ? 12.420 2.601 -5.458 1.00 98.56 166 ALA A CA 1
ATOM 1270 C C . ALA A 1 166 ? 12.776 3.391 -6.732 1.00 98.56 166 ALA A C 1
ATOM 1272 O O . ALA A 1 166 ? 12.078 3.279 -7.739 1.00 98.56 166 ALA A O 1
ATOM 1273 N N . ALA A 1 167 ? 13.879 4.148 -6.717 1.00 98.44 167 ALA A N 1
ATOM 1274 C CA . ALA A 1 167 ? 14.369 4.872 -7.890 1.00 98.44 167 ALA A CA 1
ATOM 1275 C C . ALA A 1 167 ? 14.796 3.931 -9.026 1.00 98.44 167 ALA A C 1
ATOM 1277 O O . ALA A 1 167 ? 14.461 4.191 -10.178 1.00 98.44 167 ALA A O 1
ATOM 1278 N N . ALA A 1 168 ? 15.463 2.818 -8.711 1.00 98.19 168 ALA A N 1
ATOM 1279 C CA . ALA A 1 168 ? 15.824 1.806 -9.701 1.00 98.19 168 ALA A CA 1
ATOM 1280 C C . ALA A 1 168 ? 14.581 1.166 -10.346 1.00 98.19 168 ALA A C 1
ATOM 1282 O O . ALA A 1 168 ? 14.530 1.014 -11.564 1.00 98.19 168 ALA A O 1
ATOM 1283 N N . THR A 1 169 ? 13.540 0.866 -9.561 1.00 98.06 169 THR A N 1
ATOM 1284 C CA . THR A 1 169 ? 12.260 0.379 -10.105 1.00 98.06 169 THR A CA 1
ATOM 1285 C C . THR A 1 169 ? 11.599 1.401 -11.025 1.00 98.06 169 THR A C 1
ATOM 1287 O O . THR A 1 169 ? 11.109 1.029 -12.085 1.00 98.06 169 THR A O 1
ATOM 1290 N N . ARG A 1 170 ? 11.612 2.691 -10.667 1.00 97.56 170 ARG A N 1
ATOM 1291 C CA . ARG A 1 170 ? 11.099 3.747 -11.554 1.00 97.56 170 ARG A CA 1
ATOM 1292 C C . ARG A 1 170 ? 11.880 3.840 -12.859 1.00 97.56 170 ARG A C 1
ATOM 1294 O O . ARG A 1 170 ? 11.268 3.974 -13.909 1.00 97.56 170 ARG A O 1
ATOM 1301 N N . ALA A 1 171 ? 13.207 3.734 -12.800 1.00 96.69 171 ALA A N 1
ATOM 1302 C CA . ALA A 1 171 ? 14.049 3.752 -13.992 1.00 96.69 171 ALA A CA 1
ATOM 1303 C C . ALA A 1 171 ? 13.722 2.588 -14.945 1.00 96.69 171 ALA A C 1
ATOM 1305 O O . ALA A 1 171 ? 13.673 2.793 -16.152 1.00 96.69 171 ALA A O 1
ATOM 1306 N N . ALA A 1 172 ? 13.415 1.400 -14.412 1.00 95.19 172 ALA A N 1
ATOM 1307 C CA . ALA A 1 172 ? 12.983 0.250 -15.213 1.00 95.19 172 ALA A CA 1
ATOM 1308 C C . ALA A 1 172 ? 11.609 0.442 -15.889 1.00 95.19 172 ALA A C 1
ATOM 1310 O O . ALA A 1 172 ? 11.312 -0.238 -16.865 1.00 95.19 172 ALA A O 1
ATOM 1311 N N . LEU A 1 173 ? 10.783 1.363 -15.386 1.00 94.31 173 LEU A N 1
ATOM 1312 C CA . LEU A 1 173 ? 9.467 1.711 -15.937 1.00 94.31 173 LEU A CA 1
ATOM 1313 C C . LEU A 1 173 ? 9.484 3.008 -16.766 1.00 94.31 173 LEU A C 1
ATOM 1315 O O . LEU A 1 173 ? 8.429 3.495 -17.189 1.00 94.31 173 LEU A O 1
ATOM 1319 N N . ALA A 1 174 ? 10.662 3.602 -16.975 1.00 90.12 174 ALA A N 1
ATOM 1320 C CA . ALA A 1 174 ? 10.794 4.852 -17.706 1.00 90.12 174 ALA A CA 1
ATOM 1321 C C . ALA A 1 174 ? 10.310 4.684 -19.156 1.00 90.12 174 ALA A C 1
ATOM 1323 O O . ALA A 1 174 ? 10.680 3.741 -19.850 1.00 90.12 174 ALA A O 1
ATOM 1324 N N . GLY A 1 175 ? 9.467 5.611 -19.617 1.00 84.62 175 GLY A N 1
ATOM 1325 C CA . GLY A 1 175 ? 8.910 5.592 -20.974 1.00 84.62 175 GLY A CA 1
ATOM 1326 C C . GLY A 1 175 ? 7.645 4.742 -21.159 1.00 84.62 175 GLY A C 1
ATOM 1327 O O . GLY A 1 175 ? 6.997 4.871 -22.191 1.00 84.62 175 GLY A O 1
ATOM 1328 N N . CYS A 1 176 ? 7.215 3.956 -20.165 1.00 84.25 176 CYS A N 1
ATOM 1329 C CA . CYS A 1 176 ? 6.025 3.095 -20.277 1.00 84.25 176 CYS A CA 1
ATOM 1330 C C . CYS A 1 176 ? 4.673 3.832 -20.190 1.00 84.25 176 CYS A C 1
ATOM 1332 O O . CYS A 1 176 ? 3.630 3.185 -20.225 1.00 84.25 176 CYS A O 1
ATOM 1334 N N . GLY A 1 177 ? 4.651 5.162 -20.024 1.00 88.19 177 GLY A N 1
ATOM 1335 C CA . GLY A 1 177 ? 3.401 5.934 -19.943 1.00 88.19 177 GLY A CA 1
ATOM 1336 C C . GLY A 1 177 ? 2.445 5.457 -18.837 1.00 88.19 177 GLY A C 1
ATOM 1337 O O . GLY A 1 177 ? 1.230 5.511 -19.000 1.00 88.19 177 GLY A O 1
ATOM 1338 N N . HIS A 1 178 ? 2.983 4.967 -17.714 1.00 92.44 178 HIS A N 1
ATOM 1339 C CA . HIS A 1 178 ? 2.239 4.180 -16.721 1.00 92.44 178 HIS A CA 1
ATOM 1340 C C . HIS A 1 178 ? 1.128 4.940 -15.965 1.00 92.44 178 HIS A C 1
ATOM 1342 O O . HIS A 1 178 ? 0.302 4.313 -15.305 1.00 92.44 178 HIS A O 1
ATOM 1348 N N . GLY A 1 179 ? 1.085 6.276 -16.020 1.00 94.25 179 GLY A N 1
ATOM 1349 C CA . GLY A 1 179 ? -0.014 7.075 -15.451 1.00 94.25 179 GLY A CA 1
ATOM 1350 C C . GLY A 1 179 ? -0.104 7.078 -13.916 1.00 94.25 179 GLY A C 1
ATOM 1351 O O . GLY A 1 179 ? -1.166 7.354 -13.359 1.00 94.25 179 GLY A O 1
ATOM 1352 N N . PHE A 1 180 ? 1.001 6.772 -13.231 1.00 97.94 180 PHE A N 1
ATOM 1353 C CA . PHE A 1 180 ? 1.130 6.818 -11.768 1.00 97.94 180 PHE A CA 1
ATOM 1354 C C . PHE A 1 180 ? 2.146 7.887 -11.367 1.00 97.94 180 PHE A C 1
ATOM 1356 O O . PHE A 1 180 ? 3.050 8.191 -12.138 1.00 97.94 180 PHE A O 1
ATOM 1363 N N . SER A 1 181 ? 2.005 8.432 -10.161 1.00 97.75 181 SER A N 1
ATOM 1364 C CA . SER A 1 181 ? 2.941 9.412 -9.610 1.00 97.75 181 SER A CA 1
ATOM 1365 C C . SER A 1 181 ? 4.226 8.733 -9.143 1.00 97.75 181 SER A C 1
ATOM 1367 O O . SER A 1 181 ? 4.170 7.701 -8.473 1.00 97.75 181 SER A O 1
ATOM 1369 N N . ASP A 1 182 ? 5.372 9.336 -9.434 1.00 96.25 182 ASP A N 1
ATOM 1370 C CA . ASP A 1 182 ? 6.675 9.005 -8.852 1.00 96.25 182 ASP A CA 1
ATOM 1371 C C . ASP A 1 182 ? 7.049 9.893 -7.652 1.00 96.25 182 ASP A C 1
ATOM 1373 O O . ASP A 1 182 ? 8.082 9.672 -7.009 1.00 96.25 182 ASP A O 1
ATOM 1377 N N . ALA A 1 183 ? 6.206 10.878 -7.327 1.00 96.06 183 ALA A N 1
ATOM 1378 C CA . ALA A 1 183 ? 6.425 11.773 -6.206 1.00 96.06 183 ALA A CA 1
ATOM 1379 C C . ALA A 1 183 ? 6.366 11.013 -4.864 1.00 96.06 183 ALA A C 1
ATOM 1381 O O . ALA A 1 183 ? 5.606 10.045 -4.729 1.00 96.06 183 ALA A O 1
ATOM 1382 N N . PRO A 1 184 ? 7.120 11.461 -3.841 1.00 94.44 184 PRO A N 1
ATOM 1383 C CA . PRO A 1 184 ? 7.059 10.865 -2.512 1.00 94.44 184 PRO A CA 1
ATOM 1384 C C . PRO A 1 184 ? 5.636 10.845 -1.941 1.00 94.44 184 PRO A C 1
ATOM 1386 O O . PRO A 1 184 ? 4.917 11.845 -1.992 1.00 94.44 184 PRO A O 1
ATOM 1389 N N . ILE A 1 185 ? 5.249 9.719 -1.340 1.00 97.81 185 ILE A N 1
ATOM 1390 C CA . ILE A 1 185 ? 4.012 9.622 -0.555 1.00 97.81 185 ILE A CA 1
ATOM 1391 C C . ILE A 1 185 ? 4.246 10.102 0.880 1.00 97.81 185 ILE A C 1
ATOM 1393 O O . ILE A 1 185 ? 5.361 10.049 1.394 1.00 97.81 185 ILE A O 1
ATOM 1397 N N . VAL A 1 186 ? 3.167 10.516 1.542 1.00 97.25 186 VAL A N 1
ATOM 1398 C CA . VAL A 1 186 ? 3.155 10.870 2.968 1.00 97.25 186 VAL A CA 1
ATOM 1399 C C . VAL A 1 186 ? 2.090 10.027 3.651 1.00 97.25 186 VAL A C 1
ATOM 1401 O O . VAL A 1 186 ? 0.955 10.000 3.183 1.00 97.25 186 VAL A O 1
ATOM 1404 N N . LEU A 1 187 ? 2.421 9.376 4.760 1.00 97.94 187 LEU A N 1
ATOM 1405 C CA . LEU A 1 187 ? 1.537 8.506 5.537 1.00 97.94 187 LEU A CA 1
ATOM 1406 C C . LEU A 1 187 ? 1.205 9.081 6.924 1.00 97.94 187 LEU A C 1
ATOM 1408 O O . LEU A 1 187 ? 0.570 8.404 7.723 1.00 97.94 187 LEU A O 1
ATOM 1412 N N . ASN A 1 188 ? 1.616 10.318 7.230 1.00 97.62 188 ASN A N 1
ATOM 1413 C CA . ASN A 1 188 ? 1.294 11.021 8.484 1.00 97.62 188 ASN A CA 1
ATOM 1414 C C . ASN A 1 188 ? 1.620 10.211 9.756 1.00 97.62 188 ASN A C 1
ATOM 1416 O O . ASN A 1 188 ? 0.880 10.215 10.743 1.00 97.62 188 ASN A O 1
ATOM 1420 N N . SER A 1 189 ? 2.749 9.501 9.750 1.00 96.06 189 SER A N 1
ATOM 1421 C CA . SER A 1 189 ? 3.232 8.761 10.913 1.00 96.06 189 SER A CA 1
ATOM 1422 C C . SER A 1 189 ? 4.737 8.926 11.070 1.00 96.06 189 SER A C 1
ATOM 1424 O O . SER A 1 189 ? 5.497 8.716 10.134 1.00 96.06 189 SER A O 1
ATOM 1426 N N . THR A 1 190 ? 5.173 9.251 12.286 1.00 95.75 190 THR A N 1
ATOM 1427 C CA . THR A 1 190 ? 6.594 9.391 12.643 1.00 95.75 190 THR A CA 1
ATOM 1428 C C . THR A 1 190 ? 7.259 8.060 12.999 1.00 95.75 190 THR A C 1
ATOM 1430 O O . THR A 1 190 ? 8.455 8.014 13.281 1.00 95.75 190 THR A O 1
ATOM 1433 N N . ALA A 1 191 ? 6.500 6.960 13.004 1.00 94.81 191 ALA A N 1
ATOM 1434 C CA . ALA A 1 191 ? 7.035 5.640 13.299 1.00 94.81 191 ALA A CA 1
ATOM 1435 C C . ALA A 1 191 ? 7.997 5.181 12.192 1.00 94.81 191 ALA A C 1
ATOM 1437 O O . ALA A 1 191 ? 7.773 5.421 11.005 1.00 94.81 191 ALA A O 1
ATOM 1438 N N . ALA A 1 192 ? 9.052 4.458 12.580 1.00 95.38 192 ALA A N 1
ATOM 1439 C CA . ALA A 1 192 ? 10.115 4.053 11.661 1.00 95.38 192 ALA A CA 1
ATOM 1440 C C . ALA A 1 192 ? 9.603 3.253 10.449 1.00 95.38 192 ALA A C 1
ATOM 1442 O O . ALA A 1 192 ? 10.086 3.455 9.338 1.00 95.38 192 ALA A O 1
ATOM 1443 N N . LEU A 1 193 ? 8.621 2.369 10.654 1.00 95.38 193 LEU A N 1
ATOM 1444 C CA . LEU A 1 193 ? 8.112 1.490 9.604 1.00 95.38 193 LEU A CA 1
ATOM 1445 C C . LEU A 1 193 ? 7.274 2.241 8.541 1.00 95.38 193 LEU A C 1
ATOM 1447 O O . LEU A 1 193 ? 7.602 2.093 7.368 1.00 95.38 193 LEU A O 1
ATOM 1451 N N . PRO A 1 194 ? 6.292 3.101 8.890 1.00 97.56 194 PRO A N 1
ATOM 1452 C CA . PRO A 1 194 ? 5.664 4.025 7.938 1.00 97.56 194 PRO A CA 1
ATOM 1453 C C . PRO A 1 194 ? 6.638 4.919 7.167 1.00 97.56 194 PRO A C 1
ATOM 1455 O O . PRO A 1 194 ? 6.522 5.009 5.951 1.00 97.56 194 PRO A O 1
ATOM 1458 N N . LEU A 1 195 ? 7.647 5.500 7.827 1.00 98.31 195 LEU A N 1
ATOM 1459 C CA . LEU A 1 195 ? 8.692 6.269 7.131 1.00 98.31 195 LEU A CA 1
ATOM 1460 C C . LEU A 1 195 ? 9.513 5.392 6.167 1.00 98.31 195 LEU A C 1
ATOM 1462 O O . LEU A 1 195 ? 10.021 5.863 5.150 1.00 98.31 195 LEU A O 1
ATOM 1466 N N . GLY A 1 196 ? 9.660 4.104 6.481 1.00 98.25 196 GLY A N 1
ATOM 1467 C CA . GLY A 1 196 ? 10.210 3.105 5.570 1.00 98.25 196 GLY A CA 1
ATOM 1468 C C . GLY A 1 196 ? 9.294 2.825 4.379 1.00 98.25 196 GLY A C 1
ATOM 1469 O O . GLY A 1 196 ? 9.783 2.707 3.260 1.00 98.25 196 GLY A O 1
ATOM 1470 N N . TYR A 1 197 ? 7.976 2.763 4.587 1.00 98.44 197 TYR A N 1
ATOM 1471 C CA . TYR A 1 197 ? 7.015 2.612 3.493 1.00 98.44 197 TYR A CA 1
ATOM 1472 C C . TYR A 1 197 ? 7.074 3.797 2.528 1.00 98.44 197 TYR A C 1
ATOM 1474 O O . TYR A 1 197 ? 7.180 3.574 1.325 1.00 98.44 197 TYR A O 1
ATOM 1482 N N . GLU A 1 198 ? 7.107 5.030 3.044 1.00 98.69 198 GLU A N 1
ATOM 1483 C CA . GLU A 1 198 ? 7.288 6.240 2.228 1.00 98.69 198 GLU A CA 1
ATOM 1484 C C . GLU A 1 198 ? 8.578 6.174 1.399 1.00 98.69 198 GLU A C 1
ATOM 1486 O O . GLU A 1 198 ? 8.569 6.450 0.202 1.00 98.69 198 GLU A O 1
ATOM 1491 N N . ALA A 1 199 ? 9.685 5.743 2.014 1.00 98.69 199 ALA A N 1
ATOM 1492 C CA . ALA A 1 199 ? 10.969 5.589 1.335 1.00 98.69 199 ALA A CA 1
ATOM 1493 C C . ALA A 1 199 ? 10.974 4.479 0.267 1.00 98.69 199 ALA A C 1
ATOM 1495 O O . ALA A 1 199 ? 11.685 4.603 -0.726 1.00 98.69 199 ALA A O 1
ATOM 1496 N N . GLY A 1 200 ? 10.218 3.398 0.480 1.00 98.44 200 GLY A N 1
ATOM 1497 C CA . GLY A 1 200 ? 10.149 2.235 -0.410 1.00 98.44 200 GLY A CA 1
ATOM 1498 C C . GLY A 1 200 ? 9.085 2.321 -1.508 1.00 98.44 200 GLY A C 1
ATOM 1499 O O . GLY A 1 200 ? 8.933 1.368 -2.269 1.00 98.44 200 GLY A O 1
ATOM 1500 N N . CYS A 1 201 ? 8.333 3.418 -1.589 1.00 98.75 201 CYS A N 1
ATOM 1501 C CA . CYS A 1 201 ? 7.321 3.626 -2.620 1.00 98.75 201 CYS A CA 1
ATOM 1502 C C . CYS A 1 201 ? 7.985 3.946 -3.969 1.00 98.75 201 CYS A C 1
ATOM 1504 O O . CYS A 1 201 ? 8.650 4.976 -4.118 1.00 98.75 201 CYS A O 1
ATOM 1506 N N . ALA A 1 202 ? 7.799 3.074 -4.961 1.00 98.50 202 ALA A N 1
ATOM 1507 C CA . ALA A 1 202 ? 8.289 3.292 -6.319 1.00 98.50 202 ALA A CA 1
ATOM 1508 C C . ALA A 1 202 ? 7.333 4.187 -7.112 1.00 98.50 202 ALA A C 1
ATOM 1510 O O . ALA A 1 202 ? 7.763 5.223 -7.612 1.00 98.50 202 ALA A O 1
ATOM 1511 N N . LEU A 1 203 ? 6.055 3.809 -7.173 1.00 98.69 203 LEU A N 1
ATOM 1512 C CA . LEU A 1 203 ? 4.981 4.530 -7.857 1.00 98.69 203 LEU A CA 1
ATOM 1513 C C . LEU A 1 203 ? 3.736 4.554 -6.982 1.00 98.69 203 LEU A C 1
ATOM 1515 O O . LEU A 1 203 ? 3.497 3.606 -6.235 1.00 98.69 203 LEU A O 1
ATOM 1519 N N . SER A 1 204 ? 2.911 5.589 -7.113 1.00 98.69 204 SER A N 1
ATOM 1520 C CA . SER A 1 204 ? 1.692 5.711 -6.322 1.00 98.69 204 SER A CA 1
ATOM 1521 C C . SER A 1 204 ? 0.517 6.358 -7.044 1.00 98.69 204 SER A C 1
ATOM 1523 O O . SER A 1 204 ? 0.653 7.052 -8.055 1.00 98.69 204 SER A O 1
ATOM 1525 N N . ARG A 1 205 ? -0.667 6.154 -6.469 1.00 98.62 205 ARG A N 1
ATOM 1526 C CA . ARG A 1 205 ? -1.837 7.011 -6.657 1.00 98.62 205 ARG A CA 1
ATOM 1527 C C . ARG A 1 205 ? -2.518 7.227 -5.312 1.00 98.62 205 ARG A C 1
ATOM 1529 O O . ARG A 1 205 ? -2.610 6.303 -4.505 1.00 98.62 205 ARG A O 1
ATOM 1536 N N . VAL A 1 206 ? -2.963 8.455 -5.068 1.00 98.44 206 VAL A N 1
ATOM 1537 C CA . VAL A 1 206 ? -3.518 8.883 -3.781 1.00 98.44 206 VAL A CA 1
ATOM 1538 C C . VAL A 1 206 ? -4.903 9.470 -3.994 1.00 98.44 206 VAL A C 1
ATOM 1540 O O . VAL A 1 206 ? -5.084 10.304 -4.876 1.00 98.44 206 VAL A O 1
ATOM 1543 N N . TRP A 1 207 ? -5.849 9.070 -3.151 1.00 98.31 207 TRP A N 1
ATOM 1544 C CA . TRP A 1 207 ? -7.203 9.613 -3.110 1.00 98.31 207 TRP A CA 1
ATOM 1545 C C . TRP A 1 207 ? -7.530 10.124 -1.713 1.00 98.31 207 TRP A C 1
ATOM 1547 O O . TRP A 1 207 ? -7.120 9.522 -0.715 1.00 98.31 207 TRP A O 1
ATOM 1557 N N . GLN A 1 208 ? -8.325 11.191 -1.643 1.00 97.81 208 GLN A N 1
ATOM 1558 C CA . GLN A 1 208 ? -9.087 11.491 -0.431 1.00 97.81 208 GLN A CA 1
ATOM 1559 C C . GLN A 1 208 ? -10.236 10.489 -0.299 1.00 97.81 208 GLN A C 1
ATOM 1561 O O . GLN A 1 208 ? -10.816 10.066 -1.299 1.00 97.81 208 GLN A O 1
ATOM 1566 N N . ALA A 1 209 ? -10.575 10.093 0.927 1.00 95.56 209 ALA A N 1
ATOM 1567 C CA . ALA A 1 209 ? -11.598 9.076 1.162 1.00 95.56 209 ALA A CA 1
ATOM 1568 C C . ALA A 1 209 ? -13.002 9.478 0.681 1.00 95.56 209 ALA A C 1
ATOM 1570 O O . ALA A 1 209 ? -13.837 8.598 0.470 1.00 95.56 209 ALA A O 1
ATOM 1571 N N . ASP A 1 210 ? -13.282 10.774 0.534 1.00 93.06 210 ASP A N 1
ATOM 1572 C CA . ASP A 1 210 ? -14.534 11.310 -0.006 1.00 93.06 210 ASP A CA 1
ATOM 1573 C C . ASP A 1 210 ? -14.401 11.874 -1.432 1.00 93.06 210 ASP A C 1
ATOM 1575 O O . ASP A 1 210 ? -15.349 12.474 -1.941 1.00 93.06 210 ASP A O 1
ATOM 1579 N N . ALA A 1 211 ? -13.266 11.642 -2.104 1.00 90.19 211 ALA A N 1
ATOM 1580 C CA . ALA A 1 211 ? -13.061 12.104 -3.470 1.00 90.19 211 ALA A CA 1
ATOM 1581 C C . ALA A 1 211 ? -13.978 11.366 -4.467 1.00 90.19 211 ALA A C 1
ATOM 1583 O O . ALA A 1 211 ? -14.058 10.134 -4.428 1.00 90.19 211 ALA A O 1
ATOM 1584 N N . PRO A 1 212 ? -14.616 12.077 -5.417 1.00 84.12 212 PRO A N 1
ATOM 1585 C CA . PRO A 1 212 ? -15.416 11.444 -6.466 1.00 84.12 212 PRO A CA 1
ATOM 1586 C C . PRO A 1 212 ? -14.614 10.473 -7.346 1.00 84.12 212 PRO A C 1
ATOM 1588 O O . PRO A 1 212 ? -15.132 9.444 -7.774 1.00 84.12 212 PRO A O 1
ATOM 1591 N N . ASP A 1 213 ? -13.334 10.761 -7.596 1.00 88.38 213 ASP A N 1
ATOM 1592 C CA . ASP A 1 213 ? -12.473 9.949 -8.465 1.00 88.38 213 ASP A CA 1
ATOM 1593 C C . ASP A 1 213 ? -11.985 8.644 -7.808 1.00 88.38 213 ASP A C 1
ATOM 1595 O O . ASP A 1 213 ? -11.355 7.815 -8.472 1.00 88.38 213 ASP A O 1
ATOM 1599 N N . LEU A 1 214 ? -12.333 8.410 -6.536 1.00 92.06 214 LEU A N 1
ATOM 1600 C CA . LEU A 1 214 ? -12.135 7.125 -5.866 1.00 92.06 214 LEU A CA 1
ATOM 1601 C C . LEU A 1 214 ? -12.873 5.980 -6.585 1.00 92.06 214 LEU A C 1
ATOM 1603 O O . LEU A 1 214 ? -12.475 4.822 -6.466 1.00 92.06 214 LEU A O 1
ATOM 1607 N N . ALA A 1 215 ? -13.899 6.290 -7.384 1.00 90.00 215 ALA A N 1
ATOM 1608 C CA . ALA A 1 215 ? -14.559 5.320 -8.256 1.00 90.00 215 ALA A CA 1
ATOM 1609 C C . ALA A 1 215 ? -13.586 4.620 -9.232 1.00 90.00 215 ALA A C 1
ATOM 1611 O O . ALA A 1 215 ? -13.812 3.468 -9.584 1.00 90.00 215 ALA A O 1
ATOM 1612 N N . GLY A 1 216 ? -12.473 5.265 -9.608 1.00 93.88 216 GLY A N 1
ATOM 1613 C CA . GLY A 1 216 ? -11.435 4.687 -10.474 1.00 93.88 216 GLY A CA 1
ATOM 1614 C C . GLY A 1 216 ? -10.379 3.835 -9.753 1.00 93.88 216 GLY A C 1
ATOM 1615 O O . GLY A 1 216 ? -9.344 3.522 -10.349 1.00 93.88 216 GLY A O 1
ATOM 1616 N N . LEU A 1 217 ? -10.576 3.499 -8.470 1.00 97.44 217 LEU A N 1
ATOM 1617 C CA . LEU A 1 217 ? -9.594 2.764 -7.664 1.00 97.44 217 LEU A CA 1
ATOM 1618 C C . LEU A 1 217 ? -9.312 1.358 -8.200 1.00 97.44 217 LEU A C 1
ATOM 1620 O O . LEU A 1 217 ? -8.150 0.960 -8.244 1.00 97.44 217 LEU A O 1
ATOM 1624 N N . GLU A 1 218 ? -10.337 0.604 -8.598 1.00 96.25 218 GLU A N 1
ATOM 1625 C CA . GLU A 1 218 ? -10.157 -0.781 -9.066 1.00 96.25 218 GLU A CA 1
ATOM 1626 C C . GLU A 1 218 ? -9.419 -0.835 -10.408 1.00 96.25 218 GLU A C 1
ATOM 1628 O O . GLU A 1 218 ? -8.509 -1.648 -10.571 1.00 96.25 218 GLU A O 1
ATOM 1633 N N . ASP A 1 219 ? -9.702 0.103 -11.315 1.00 96.38 219 ASP A N 1
ATOM 1634 C CA . ASP A 1 219 ? -8.966 0.241 -12.576 1.00 96.38 219 ASP A CA 1
ATOM 1635 C C . ASP A 1 219 ? -7.493 0.587 -12.332 1.00 96.38 219 ASP A C 1
ATOM 1637 O O . ASP A 1 219 ? -6.592 0.044 -12.973 1.00 96.38 219 ASP A O 1
ATOM 1641 N N . ALA A 1 220 ? -7.227 1.498 -11.390 1.00 98.06 220 ALA A N 1
ATOM 1642 C CA . ALA A 1 220 ? -5.865 1.841 -10.999 1.00 98.06 220 ALA A CA 1
ATOM 1643 C C . ALA A 1 220 ? -5.147 0.655 -10.338 1.00 98.06 220 ALA A C 1
ATOM 1645 O O . ALA A 1 220 ? -3.978 0.415 -10.636 1.00 98.06 220 ALA A O 1
ATOM 1646 N N . LEU A 1 221 ? -5.836 -0.113 -9.489 1.00 98.38 221 LEU A N 1
ATOM 1647 C CA . LEU A 1 221 ? -5.297 -1.334 -8.896 1.00 98.38 221 LEU A CA 1
ATOM 1648 C C . LEU A 1 221 ? -4.946 -2.362 -9.979 1.00 98.38 221 LEU A C 1
ATOM 1650 O O . LEU A 1 221 ? -3.837 -2.887 -9.959 1.00 98.38 221 LEU A O 1
ATOM 1654 N N . SER A 1 222 ? -5.838 -2.604 -10.945 1.00 97.38 222 SER A N 1
ATOM 1655 C CA . SER A 1 222 ? -5.583 -3.539 -12.047 1.00 97.38 222 SER A CA 1
ATOM 1656 C C . SER A 1 222 ? -4.356 -3.130 -12.860 1.00 97.38 222 SER A C 1
ATOM 1658 O O . SER A 1 222 ? -3.451 -3.941 -13.028 1.00 97.38 222 SER A O 1
ATOM 1660 N N . ARG A 1 223 ? -4.267 -1.856 -13.275 1.00 97.75 223 ARG A N 1
ATOM 1661 C CA . ARG A 1 223 ? -3.101 -1.349 -14.020 1.00 97.75 223 ARG A CA 1
ATOM 1662 C C . ARG A 1 223 ? -1.801 -1.460 -13.227 1.00 97.75 223 ARG A C 1
ATOM 1664 O O . ARG A 1 223 ? -0.761 -1.768 -13.796 1.00 97.75 223 ARG A O 1
ATOM 1671 N N . MET A 1 224 ? -1.833 -1.217 -11.916 1.00 98.44 224 MET A N 1
ATOM 1672 C CA . MET A 1 224 ? -0.635 -1.365 -11.087 1.00 98.44 224 MET A CA 1
ATOM 1673 C C . MET A 1 224 ? -0.220 -2.833 -10.928 1.00 98.44 224 MET A C 1
ATOM 1675 O O . MET A 1 224 ? 0.973 -3.125 -10.887 1.00 98.44 224 MET A O 1
ATOM 1679 N N . LEU A 1 225 ? -1.183 -3.758 -10.862 1.00 98.00 225 LEU A N 1
ATOM 1680 C CA . LEU A 1 225 ? -0.909 -5.195 -10.864 1.00 98.00 225 LEU A CA 1
ATOM 1681 C C . LEU A 1 225 ? -0.338 -5.670 -12.206 1.00 98.00 225 LEU A C 1
ATOM 1683 O O . LEU A 1 225 ? 0.550 -6.516 -12.195 1.00 98.00 225 LEU A O 1
ATOM 1687 N N . ASP A 1 226 ? -0.772 -5.097 -13.333 1.00 96.75 226 ASP A N 1
ATOM 1688 C CA . ASP A 1 226 ? -0.169 -5.370 -14.645 1.00 96.75 226 ASP A CA 1
ATOM 1689 C C . ASP A 1 226 ? 1.309 -4.950 -14.676 1.00 96.75 226 ASP A C 1
ATOM 1691 O O . ASP A 1 226 ? 2.165 -5.777 -14.976 1.00 96.75 226 ASP A O 1
ATOM 1695 N N . LEU A 1 227 ? 1.634 -3.725 -14.238 1.00 97.12 227 LEU A N 1
ATOM 1696 C CA . LEU A 1 227 ? 3.030 -3.272 -14.120 1.00 97.12 227 LEU A CA 1
ATOM 1697 C C . LEU A 1 227 ? 3.852 -4.167 -13.189 1.00 97.12 227 LEU A C 1
ATOM 1699 O O . LEU A 1 227 ? 5.016 -4.459 -13.454 1.00 97.12 227 LEU A O 1
ATOM 1703 N N . TYR A 1 228 ? 3.254 -4.583 -12.072 1.00 97.75 228 TYR A N 1
ATOM 1704 C CA . TYR A 1 228 ? 3.914 -5.463 -11.122 1.00 97.75 228 TYR A CA 1
ATOM 1705 C C . TYR A 1 228 ? 4.231 -6.824 -11.745 1.00 97.75 228 TYR A C 1
ATOM 1707 O O . TYR A 1 228 ? 5.373 -7.263 -11.639 1.00 97.75 228 TYR A O 1
ATOM 1715 N N . ARG A 1 229 ? 3.268 -7.456 -12.429 1.00 96.44 229 ARG A N 1
ATOM 1716 C CA . ARG A 1 229 ? 3.472 -8.709 -13.170 1.00 96.44 229 ARG A CA 1
ATOM 1717 C C . ARG A 1 229 ? 4.581 -8.559 -14.207 1.00 96.44 229 ARG A C 1
ATOM 1719 O O . ARG A 1 229 ? 5.461 -9.410 -14.265 1.00 96.44 229 ARG A O 1
ATOM 1726 N N . ASP A 1 230 ? 4.556 -7.486 -14.990 1.00 95.00 230 ASP A N 1
ATOM 1727 C CA . ASP A 1 230 ? 5.524 -7.274 -16.068 1.00 95.00 230 ASP A CA 1
ATOM 1728 C C . ASP A 1 230 ? 6.954 -7.094 -15.518 1.00 95.00 230 ASP A C 1
ATOM 1730 O O . ASP A 1 230 ? 7.912 -7.588 -16.109 1.00 95.00 230 ASP A O 1
ATOM 1734 N N . LEU A 1 231 ? 7.106 -6.477 -14.338 1.00 95.56 231 LEU A N 1
ATOM 1735 C CA . LEU A 1 231 ? 8.400 -6.327 -13.658 1.00 95.56 231 LEU A CA 1
ATOM 1736 C C . LEU A 1 231 ? 8.949 -7.623 -13.053 1.00 95.56 231 LEU A C 1
ATOM 1738 O O . LEU A 1 231 ? 10.166 -7.780 -12.958 1.00 95.56 231 LEU A O 1
ATOM 1742 N N . VAL A 1 232 ? 8.080 -8.511 -12.566 1.00 94.50 232 VAL A N 1
ATOM 1743 C CA . VAL A 1 232 ? 8.500 -9.697 -11.793 1.00 94.50 232 VAL A CA 1
ATOM 1744 C C . VAL A 1 232 ? 8.324 -11.019 -12.535 1.00 94.50 232 VAL A C 1
ATOM 1746 O O . VAL A 1 232 ? 8.641 -12.077 -11.987 1.00 94.50 232 VAL A O 1
ATOM 1749 N N . GLY A 1 233 ? 7.821 -10.956 -13.766 1.00 86.44 233 GLY A N 1
ATOM 1750 C CA . GLY A 1 233 ? 7.421 -12.109 -14.558 1.00 86.44 233 GLY A CA 1
ATOM 1751 C C . GLY A 1 233 ? 6.108 -12.732 -14.071 1.00 86.44 233 GLY A C 1
ATOM 1752 O O . GLY A 1 233 ? 5.798 -12.753 -12.875 1.00 86.44 233 GLY A O 1
ATOM 1753 N N . GLY A 1 234 ? 5.334 -13.271 -15.017 1.00 68.31 234 GLY A N 1
ATOM 1754 C CA . GLY A 1 234 ? 4.202 -14.143 -14.710 1.00 68.31 234 GLY A CA 1
ATOM 1755 C C . GLY A 1 234 ? 4.725 -15.479 -14.189 1.00 68.31 234 GLY A C 1
ATOM 1756 O O . GLY A 1 234 ? 5.257 -16.268 -14.966 1.00 68.31 234 GLY A O 1
ATOM 1757 N N . GLY A 1 235 ? 4.648 -15.682 -12.876 1.00 52.38 235 GLY A N 1
ATOM 1758 C CA . GLY A 1 235 ? 4.889 -16.977 -12.234 1.00 52.38 235 GLY A CA 1
ATOM 1759 C C . GLY A 1 235 ? 3.637 -17.836 -12.183 1.00 52.38 235 GLY A C 1
ATOM 1760 O O . GLY A 1 235 ? 2.525 -17.256 -12.207 1.00 52.38 235 GLY A O 1
#